Protein AF-0000000084445678 (afdb_homodimer)

Structure (mmCIF, N/CA/C/O backbone):
data_AF-0000000084445678-model_v1
#
loop_
_entity.id
_entity.type
_entity.pdbx_description
1 polymer 'Predicted metal-binding protein'
#
loop_
_atom_site.group_PDB
_atom_site.id
_atom_site.type_symbol
_atom_site.label_atom_id
_atom_site.label_alt_id
_atom_site.label_comp_id
_atom_site.label_asym_id
_atom_site.label_entity_id
_atom_site.label_seq_id
_atom_site.pdbx_PDB_ins_code
_atom_site.Cartn_x
_atom_site.Cartn_y
_atom_site.Cartn_z
_atom_site.occupancy
_atom_site.B_iso_or_equiv
_atom_site.auth_seq_id
_atom_site.auth_comp_id
_atom_site.auth_asym_id
_atom_site.auth_atom_id
_atom_site.pdbx_PDB_model_num
ATOM 1 N N . MET A 1 1 ? -32.281 32 -20.578 1 33.09 1 MET A N 1
ATOM 2 C CA . MET A 1 1 ? -30.859 31.844 -20.328 1 33.09 1 MET A CA 1
ATOM 3 C C . MET A 1 1 ? -30.609 31.188 -18.969 1 33.09 1 MET A C 1
ATOM 5 O O . MET A 1 1 ? -30.828 31.812 -17.938 1 33.09 1 MET A O 1
ATOM 9 N N . ARG A 1 2 ? -30.938 29.922 -18.797 1 40.78 2 ARG A N 1
ATOM 10 C CA . ARG A 1 2 ? -30.828 29.188 -17.547 1 40.78 2 ARG A CA 1
ATOM 11 C C . ARG A 1 2 ? -29.391 29.172 -17.047 1 40.78 2 ARG A C 1
ATOM 13 O O . ARG A 1 2 ? -28.469 28.797 -17.766 1 40.78 2 ARG A O 1
ATOM 20 N N . VAL A 1 3 ? -29.078 30.188 -16.156 1 39.53 3 VAL A N 1
ATOM 21 C CA . VAL A 1 3 ? -27.766 30.266 -15.523 1 39.53 3 VAL A CA 1
ATOM 22 C C . VAL A 1 3 ? -27.375 28.875 -15 1 39.53 3 VAL A C 1
ATOM 24 O O . VAL A 1 3 ? -28.156 28.234 -14.289 1 39.53 3 VAL A O 1
ATOM 27 N N . SER A 1 4 ? -26.625 28.078 -15.734 1 39.53 4 SER A N 1
ATOM 28 C CA . SER A 1 4 ? -26.016 26.891 -15.172 1 39.53 4 SER A CA 1
ATOM 29 C C . SER A 1 4 ? -25.312 27.188 -13.844 1 39.53 4 SER A C 1
ATOM 31 O O . SER A 1 4 ? -24.5 28.109 -13.766 1 39.53 4 SER A O 1
ATOM 33 N N . ILE A 1 5 ? -26.062 27.094 -12.719 1 44.03 5 ILE A N 1
ATOM 34 C CA . ILE A 1 5 ? -25.391 27.219 -11.43 1 44.03 5 ILE A CA 1
ATOM 35 C C . ILE A 1 5 ? -24 26.594 -11.523 1 44.03 5 ILE A C 1
ATOM 37 O O . ILE A 1 5 ? -23.828 25.5 -12.062 1 44.03 5 ILE A O 1
ATOM 41 N N . PRO A 1 6 ? -22.938 27.406 -11.461 1 41.75 6 PRO A N 1
ATOM 42 C CA . PRO A 1 6 ? -21.594 26.828 -11.391 1 41.75 6 PRO A CA 1
ATOM 43 C C . PRO A 1 6 ? -21.547 25.547 -10.562 1 41.75 6 PRO A C 1
ATOM 45 O O . PRO A 1 6 ? -22.422 25.328 -9.711 1 41.75 6 PRO A O 1
ATOM 48 N N . GLY A 1 7 ? -21 24.453 -11.078 1 39.81 7 GLY A N 1
ATOM 49 C CA . GLY A 1 7 ? -20.812 23.125 -10.5 1 39.81 7 GLY A CA 1
ATOM 50 C C . GLY A 1 7 ? -20.484 23.172 -9.023 1 39.81 7 GLY A C 1
ATOM 51 O O . GLY A 1 7 ? -19.766 24.062 -8.562 1 39.81 7 GLY A O 1
ATOM 52 N N . VAL A 1 8 ? -21.438 22.906 -8.117 1 41.78 8 VAL A N 1
ATOM 53 C CA . VAL A 1 8 ? -21.094 22.703 -6.707 1 41.78 8 VAL A CA 1
ATOM 54 C C . VAL A 1 8 ? -19.656 22.234 -6.586 1 41.78 8 VAL A C 1
ATOM 56 O O . VAL A 1 8 ? -19.203 21.375 -7.344 1 41.78 8 VAL A O 1
ATOM 59 N N . PRO A 1 9 ? -18.781 23.109 -6.133 1 43.47 9 PRO A N 1
ATOM 60 C CA . PRO A 1 9 ? -17.422 22.562 -5.984 1 43.47 9 PRO A CA 1
ATOM 61 C C . PRO A 1 9 ? -17.422 21.094 -5.566 1 43.47 9 PRO A C 1
ATOM 63 O O . PRO A 1 9 ? -18.266 20.672 -4.766 1 43.47 9 PRO A O 1
ATOM 66 N N . ARG A 1 10 ? -17.266 20.125 -6.336 1 46.06 10 ARG A N 1
ATOM 67 C CA . ARG A 1 10 ? -17.109 18.734 -5.914 1 46.06 10 ARG A CA 1
ATOM 68 C C . ARG A 1 10 ? -16.516 18.656 -4.512 1 46.06 10 ARG A C 1
ATOM 70 O O . ARG A 1 10 ? -15.383 19.078 -4.293 1 46.06 10 ARG A O 1
ATOM 77 N N . LEU A 1 11 ? -17.234 19.016 -3.518 1 52 11 LEU A N 1
ATOM 78 C CA . LEU A 1 11 ? -16.734 18.781 -2.17 1 52 11 LEU A CA 1
ATOM 79 C C . LEU A 1 11 ? -15.797 17.578 -2.146 1 52 11 LEU A C 1
ATOM 81 O O . LEU A 1 11 ? -16.172 16.484 -2.594 1 52 11 LEU A O 1
ATOM 85 N N . ALA A 1 12 ? -14.578 17.891 -2.309 1 60.53 12 ALA A N 1
ATOM 86 C CA . ALA A 1 12 ? -13.594 16.812 -2.26 1 60.53 12 ALA A CA 1
ATOM 87 C C . ALA A 1 12 ? -13.938 15.797 -1.171 1 60.53 12 ALA A C 1
ATOM 89 O O . ALA A 1 12 ? -14.352 16.172 -0.073 1 60.53 12 ALA A O 1
ATOM 90 N N . GLU A 1 13 ? -14.383 14.586 -1.442 1 72.56 13 GLU A N 1
ATOM 91 C CA . GLU A 1 13 ? -14.617 13.5 -0.494 1 72.56 13 GLU A CA 1
ATOM 92 C C . GLU A 1 13 ? -13.469 13.391 0.507 1 72.56 13 GLU A C 1
ATOM 94 O O . GLU A 1 13 ? -12.32 13.711 0.186 1 72.56 13 GLU A O 1
ATOM 99 N N . PRO A 1 14 ? -13.836 13.336 1.688 1 87.56 14 PRO A N 1
ATOM 100 C CA . PRO A 1 14 ? -12.805 13.227 2.719 1 87.56 14 PRO A CA 1
ATOM 101 C C . PRO A 1 14 ? -11.773 12.141 2.41 1 87.56 14 PRO A C 1
ATOM 103 O O . PRO A 1 14 ? -12.102 11.141 1.776 1 87.56 14 PRO A O 1
ATOM 106 N N . VAL A 1 15 ? -10.586 12.5 2.664 1 94.19 15 VAL A N 1
ATOM 107 C CA . VAL A 1 15 ? -9.445 11.602 2.494 1 94.19 15 VAL A CA 1
ATOM 108 C C . VAL A 1 15 ? -9.023 11.031 3.848 1 94.19 15 VAL A C 1
ATOM 110 O O . VAL A 1 15 ? -8.93 11.766 4.836 1 94.19 15 VAL A O 1
ATOM 113 N N . LEU A 1 16 ? -8.859 9.703 3.92 1 96.62 16 LEU A N 1
ATOM 114 C CA . LEU A 1 16 ? -8.359 9.07 5.137 1 96.62 16 LEU A CA 1
ATOM 115 C C . LEU A 1 16 ? -6.832 9.031 5.137 1 96.62 16 LEU A C 1
ATOM 117 O O . LEU A 1 16 ? -6.215 8.648 4.141 1 96.62 16 LEU A O 1
ATOM 121 N N . LEU A 1 17 ? -6.312 9.523 6.188 1 98 17 LEU A N 1
ATOM 122 C CA . LEU A 1 17 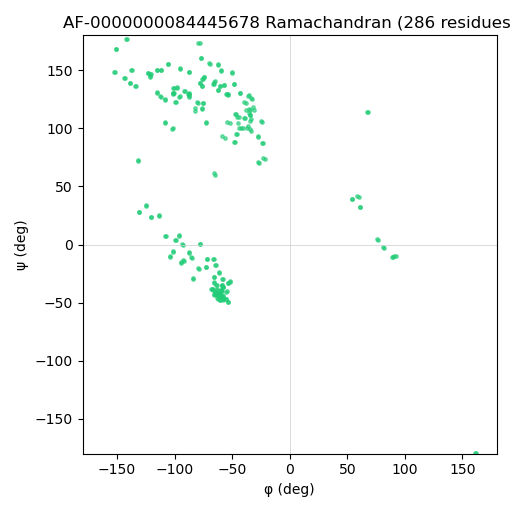? -4.895 9.352 6.484 1 98 17 LEU A CA 1
ATOM 123 C C . LEU A 1 17 ? -4.699 8.391 7.648 1 98 17 LEU A C 1
ATOM 125 O O . LEU A 1 17 ? -4.961 8.734 8.805 1 98 17 LEU A O 1
ATOM 129 N N . HIS A 1 18 ? -4.281 7.215 7.309 1 98.44 18 HIS A N 1
ATOM 130 C CA . HIS A 1 18 ? -3.928 6.25 8.344 1 98.44 18 HIS A CA 1
ATOM 131 C C . HIS A 1 18 ? -2.465 6.391 8.75 1 98.44 18 HIS A C 1
ATOM 133 O O . HIS A 1 18 ? -1.578 6.434 7.895 1 98.44 18 HIS A O 1
ATOM 139 N N . VAL A 1 19 ? -2.182 6.488 10.023 1 98.88 19 VAL A N 1
ATOM 140 C CA . VAL A 1 19 ? -0.818 6.527 10.539 1 98.88 19 VAL A CA 1
ATOM 141 C C . VAL A 1 19 ? -0.555 5.293 11.398 1 98.88 19 VAL A C 1
ATOM 143 O O . VAL A 1 19 ? -1.364 4.949 12.266 1 98.88 19 VAL A O 1
ATOM 146 N N . CYS A 1 20 ? 0.543 4.652 11.117 1 98.69 20 CYS A N 1
ATOM 147 C CA . CYS A 1 20 ? 0.945 3.5 11.914 1 98.69 20 CYS A CA 1
ATOM 148 C C . CYS A 1 20 ? 1.44 3.936 13.289 1 98.69 20 CYS A C 1
ATOM 150 O O . CYS A 1 20 ? 2.592 4.352 13.438 1 98.69 20 CYS A O 1
ATOM 152 N N . ILE A 1 21 ? 0.65 3.719 14.25 1 98.5 21 ILE A N 1
ATOM 153 C CA . ILE A 1 21 ? 0.959 4.312 15.539 1 98.5 21 ILE A CA 1
ATOM 154 C C . ILE A 1 21 ? 1.913 3.402 16.312 1 98.5 21 ILE A C 1
ATOM 156 O O . ILE A 1 21 ? 2.496 3.812 17.312 1 98.5 21 ILE A O 1
ATOM 160 N N . THR A 1 22 ? 2.139 2.18 15.844 1 97.12 22 THR A N 1
ATOM 161 C CA . THR A 1 22 ? 3.057 1.269 16.516 1 97.12 22 THR A CA 1
ATOM 162 C C . THR A 1 22 ? 4.414 1.257 15.812 1 97.12 22 THR A C 1
ATOM 164 O O . THR A 1 22 ? 5.305 0.487 16.188 1 97.12 22 THR A O 1
ATOM 167 N N . CYS A 1 23 ? 4.586 2.057 14.828 1 97.88 23 CYS A N 1
ATOM 168 C CA . CYS A 1 23 ? 5.812 2.074 14.031 1 97.88 23 CYS A CA 1
ATOM 169 C C . CYS A 1 23 ? 7.012 2.457 14.891 1 97.88 23 CYS A C 1
ATOM 171 O O . CYS A 1 23 ? 6.977 3.467 15.602 1 97.88 23 CYS A O 1
ATOM 173 N N . ARG A 1 24 ? 8.055 1.726 14.758 1 94.94 24 ARG A N 1
ATOM 174 C CA . ARG A 1 24 ? 9.273 2.004 15.5 1 94.94 24 ARG A CA 1
ATOM 175 C C . ARG A 1 24 ? 10.305 2.707 14.625 1 94.94 24 ARG A C 1
ATOM 177 O O . ARG A 1 24 ? 11.359 3.127 15.109 1 94.94 24 ARG A O 1
ATOM 184 N N . ALA A 1 25 ? 10 2.809 13.445 1 93.81 25 ALA A N 1
ATOM 185 C CA . ALA A 1 25 ? 10.875 3.467 12.477 1 93.81 25 ALA A CA 1
ATOM 186 C C . ALA A 1 25 ? 12.273 2.85 12.492 1 93.81 25 ALA A C 1
ATOM 188 O O . ALA A 1 25 ? 13.273 3.566 12.469 1 93.81 25 ALA A O 1
ATOM 189 N N . GLY A 1 26 ? 12.359 1.565 12.625 1 89.06 26 GLY A N 1
ATOM 190 C CA . GLY A 1 26 ? 13.617 0.842 12.594 1 89.06 26 GLY A CA 1
ATOM 191 C C . GLY A 1 26 ? 14.414 0.975 13.875 1 89.06 26 GLY A C 1
ATOM 192 O O . GLY A 1 26 ? 15.547 0.485 13.969 1 89.06 26 GLY A O 1
ATOM 193 N N . LEU A 1 27 ? 13.844 1.64 14.852 1 88.5 27 LEU A N 1
ATOM 194 C CA . LEU A 1 27 ? 14.555 1.877 16.094 1 88.5 27 LEU A CA 1
ATOM 195 C C . LEU A 1 27 ? 14.211 0.812 17.141 1 88.5 27 LEU A C 1
ATOM 197 O O . LEU A 1 27 ? 13.148 0.198 17.078 1 88.5 27 LEU A O 1
ATOM 201 N N . ASP A 1 28 ? 15.164 0.588 18 1 88.5 28 ASP A N 1
ATOM 202 C CA . ASP A 1 28 ? 14.906 -0.266 19.156 1 88.5 28 ASP A CA 1
ATOM 203 C C . ASP A 1 28 ? 14.219 0.513 20.281 1 88.5 28 ASP A C 1
ATOM 205 O O . ASP A 1 28 ? 14.766 1.503 20.781 1 88.5 28 ASP A O 1
ATOM 209 N N . LEU A 1 29 ? 13.055 0.099 20.578 1 86.06 29 LEU A N 1
ATOM 210 C CA . LEU A 1 29 ? 12.281 0.814 21.594 1 86.06 29 LEU A CA 1
ATOM 211 C C . LEU A 1 29 ? 12.43 0.15 22.953 1 86.06 29 LEU A C 1
ATOM 213 O O . LEU A 1 29 ? 12.352 -1.075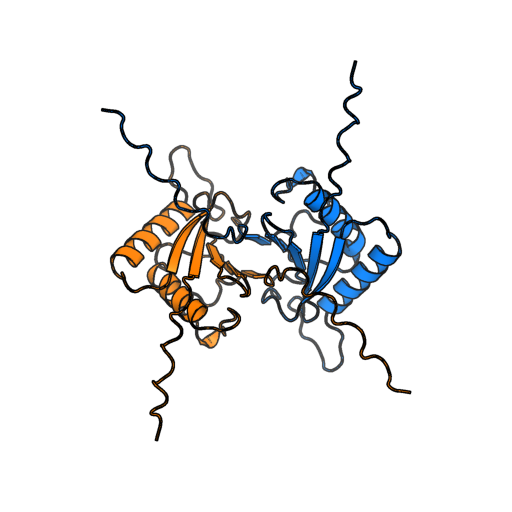 23.062 1 86.06 29 LEU A O 1
ATOM 217 N N . ARG A 1 30 ? 12.805 1.034 23.875 1 85.06 30 ARG A N 1
ATOM 218 C CA . ARG A 1 30 ? 12.852 0.566 25.266 1 85.06 30 ARG A CA 1
ATOM 219 C C . ARG A 1 30 ? 11.453 0.495 25.859 1 85.06 30 ARG A C 1
ATOM 221 O O . ARG A 1 30 ? 10.508 1.075 25.328 1 85.06 30 ARG A O 1
ATOM 228 N N . GLU A 1 31 ? 11.391 -0.281 26.906 1 85.5 31 GLU A N 1
ATOM 229 C CA . GLU A 1 31 ? 10.117 -0.383 27.609 1 85.5 31 GLU A CA 1
ATOM 230 C C . GLU A 1 31 ? 9.602 0.994 28.031 1 85.5 31 GLU A C 1
ATOM 232 O O . GLU A 1 31 ? 10.367 1.818 28.547 1 85.5 31 GLU A O 1
ATOM 237 N N . GLY A 1 32 ? 8.336 1.303 27.703 1 87.75 32 GLY A N 1
ATOM 238 C CA . GLY A 1 32 ? 7.723 2.555 28.109 1 87.75 32 GLY A CA 1
ATOM 239 C C . GLY A 1 32 ? 7.938 3.68 27.109 1 87.75 32 GLY A C 1
ATOM 240 O O . GLY A 1 32 ? 7.332 4.746 27.234 1 87.75 32 GLY A O 1
ATOM 241 N N . GLU A 1 33 ? 8.805 3.486 26.141 1 92.75 33 GLU A N 1
ATOM 242 C CA . GLU A 1 33 ? 9.078 4.543 25.172 1 92.75 33 GLU A CA 1
ATOM 243 C C . GLU A 1 33 ? 7.973 4.637 24.125 1 92.75 33 GLU A C 1
ATOM 245 O O . GLU A 1 33 ? 7.453 3.613 23.672 1 92.75 33 GLU A O 1
ATOM 250 N N . VAL A 1 34 ? 7.609 5.859 23.781 1 95.38 34 VAL A N 1
ATOM 251 C CA . VAL A 1 34 ? 6.582 6.129 22.781 1 95.38 34 VAL A CA 1
ATOM 252 C C . VAL A 1 34 ? 7.141 5.879 21.391 1 95.38 34 VAL A C 1
ATOM 254 O O . VAL A 1 34 ? 8.18 6.434 21.016 1 95.38 34 VAL A O 1
ATOM 257 N N . PRO A 1 35 ? 6.492 4.992 20.688 1 96.81 35 PRO A N 1
ATOM 258 C CA . PRO A 1 35 ? 6.973 4.75 19.328 1 96.81 35 PRO A CA 1
ATOM 259 C C . PRO A 1 35 ? 6.941 6.008 18.453 1 96.81 35 PRO A C 1
ATOM 261 O O . PRO A 1 35 ? 6.078 6.871 18.641 1 96.81 35 PRO A O 1
ATOM 264 N N . GLU A 1 36 ? 7.867 6.062 17.5 1 97.12 36 GLU A N 1
ATOM 265 C CA . GLU A 1 36 ? 7.938 7.199 16.578 1 97.12 36 GLU A CA 1
ATOM 266 C C . GLU A 1 36 ? 6.625 7.375 15.82 1 97.12 36 GLU A C 1
ATOM 268 O O . GLU A 1 36 ? 6.215 8.5 15.531 1 97.12 36 GLU A O 1
ATOM 273 N N . GLY A 1 37 ? 5.961 6.316 15.461 1 98.5 37 GLY A N 1
ATOM 274 C CA . GLY A 1 37 ? 4.684 6.391 14.773 1 98.5 37 GLY A CA 1
ATOM 275 C C . GLY A 1 37 ? 3.621 7.129 15.562 1 98.5 37 GLY A C 1
ATOM 276 O O . GLY A 1 37 ? 2.805 7.852 14.992 1 98.5 37 GLY A O 1
ATOM 277 N N . GLN A 1 38 ? 3.605 6.902 16.875 1 98.44 38 GLN A N 1
ATOM 278 C CA . GLN A 1 38 ? 2.676 7.625 17.734 1 98.44 38 GLN A CA 1
ATOM 279 C C . GLN A 1 38 ? 2.994 9.117 17.766 1 98.44 38 GLN A C 1
ATOM 281 O O . GLN A 1 38 ? 2.088 9.953 17.75 1 98.44 38 GLN A O 1
ATOM 286 N N . ARG A 1 39 ? 4.234 9.414 17.859 1 98.31 39 ARG A N 1
ATOM 287 C CA . ARG A 1 39 ? 4.648 10.82 17.812 1 98.31 39 ARG A CA 1
ATOM 288 C C . ARG A 1 39 ? 4.195 11.484 16.516 1 98.31 39 ARG A C 1
ATOM 290 O O . ARG A 1 39 ? 3.719 12.625 16.531 1 98.31 39 ARG A O 1
ATOM 297 N N . LEU A 1 40 ? 4.379 10.766 15.398 1 98.75 40 LEU A N 1
ATOM 298 C CA . LEU A 1 40 ? 3.91 11.273 14.109 1 98.75 40 LEU A CA 1
ATOM 299 C C . LEU A 1 40 ? 2.398 11.477 14.125 1 98.75 40 LEU A C 1
ATOM 301 O O . LEU A 1 40 ? 1.907 12.523 13.703 1 98.75 40 LEU A O 1
ATOM 305 N N . HIS A 1 41 ? 1.674 10.516 14.594 1 98.88 41 HIS A N 1
ATOM 306 C CA . HIS A 1 41 ? 0.222 10.617 14.695 1 98.88 41 HIS A CA 1
ATOM 307 C C . HIS A 1 41 ? -0.19 11.844 15.5 1 98.88 41 HIS A C 1
ATOM 309 O O . HIS A 1 41 ? -1.066 12.602 15.078 1 98.88 41 HIS A O 1
ATOM 315 N N . ASP A 1 42 ? 0.434 12.047 16.641 1 98.81 42 ASP A N 1
ATOM 316 C CA . ASP A 1 42 ? 0.116 13.172 17.516 1 98.81 42 ASP A CA 1
ATOM 317 C C . ASP A 1 42 ? 0.423 14.508 16.828 1 98.81 42 ASP A C 1
ATOM 319 O O . ASP A 1 42 ? -0.345 15.461 16.938 1 98.81 42 ASP A O 1
ATOM 323 N N . ALA A 1 43 ? 1.535 14.562 16.156 1 98.81 43 ALA A N 1
ATOM 324 C CA . ALA A 1 43 ? 1.905 15.766 15.43 1 98.81 43 ALA A CA 1
ATOM 325 C C . ALA A 1 43 ? 0.878 16.094 14.352 1 98.81 43 ALA A C 1
ATOM 327 O O . ALA A 1 43 ? 0.512 17.25 14.164 1 98.81 43 ALA A O 1
ATOM 328 N N . VAL A 1 44 ? 0.425 15.086 13.625 1 98.81 44 VAL A N 1
ATOM 329 C CA . VAL A 1 44 ? -0.58 15.281 12.586 1 98.81 44 VAL A CA 1
ATOM 330 C C . VAL A 1 44 ? -1.893 15.742 13.211 1 98.81 44 VAL A C 1
ATOM 332 O O . VAL A 1 44 ? -2.561 16.641 12.688 1 98.81 44 VAL A O 1
ATOM 335 N N . ALA A 1 45 ? -2.268 15.141 14.336 1 98.75 45 ALA A N 1
ATOM 336 C CA . ALA A 1 45 ? -3.484 15.531 15.039 1 98.75 45 ALA A CA 1
ATOM 337 C C . ALA A 1 45 ? -3.43 17 15.453 1 98.75 45 ALA A C 1
ATOM 339 O O . ALA A 1 45 ? -4.414 17.734 15.312 1 98.75 45 ALA A O 1
ATOM 340 N N . GLU A 1 46 ? -2.332 17.375 15.953 1 98.62 46 GLU A N 1
ATOM 341 C CA . GLU A 1 46 ? -2.145 18.766 16.344 1 98.62 46 GLU A CA 1
ATOM 342 C C . GLU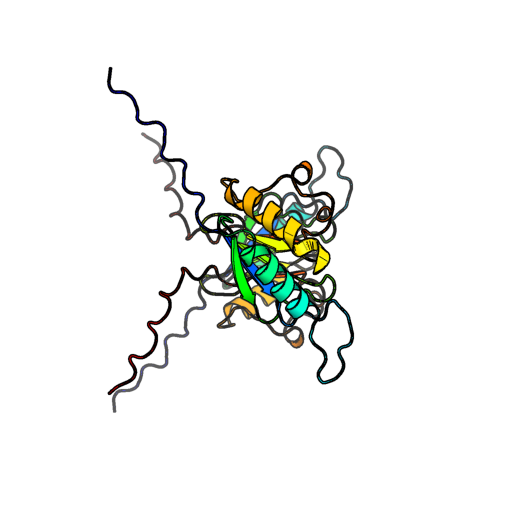 A 1 46 ? -2.25 19.688 15.133 1 98.62 46 GLU A C 1
ATOM 344 O O . GLU A 1 46 ? -2.92 20.719 15.195 1 98.62 46 GLU A O 1
ATOM 349 N N . ALA A 1 47 ? -1.583 19.359 14.047 1 98.44 47 ALA A N 1
ATOM 350 C CA . ALA A 1 47 ? -1.644 20.156 12.812 1 98.44 47 ALA A CA 1
ATOM 351 C C . ALA A 1 47 ? -3.078 20.266 12.305 1 98.44 47 ALA A C 1
ATOM 353 O O . ALA A 1 47 ? -3.492 21.312 11.82 1 98.44 47 ALA A O 1
ATOM 354 N N . LEU A 1 48 ? -3.781 19.188 12.398 1 97.81 48 LEU A N 1
ATOM 355 C CA . LEU A 1 48 ? -5.168 19.156 11.945 1 97.81 48 LEU A CA 1
ATOM 356 C C . LEU A 1 48 ? -6.031 20.094 12.781 1 97.81 48 LEU A C 1
ATOM 358 O O . LEU A 1 48 ? -6.926 20.75 12.25 1 97.81 48 LEU A O 1
ATOM 362 N N . ALA A 1 49 ? -5.797 20.109 14.078 1 97.62 49 ALA A N 1
ATOM 363 C CA . ALA A 1 49 ? -6.555 20.969 14.977 1 97.62 49 ALA A CA 1
ATOM 364 C C . ALA A 1 49 ? -6.41 22.438 14.57 1 97.62 49 ALA A C 1
ATOM 366 O O . ALA A 1 49 ? -7.336 23.234 14.75 1 97.62 49 ALA A O 1
ATOM 367 N N . ALA A 1 50 ? -5.34 22.781 14 1 96.69 50 ALA A N 1
ATOM 368 C CA . ALA A 1 50 ? -5.066 24.141 13.578 1 96.69 50 ALA A CA 1
ATOM 369 C C . ALA A 1 50 ? -5.609 24.406 12.18 1 96.69 50 ALA A C 1
ATOM 371 O O . ALA A 1 50 ? -5.57 25.547 11.695 1 96.69 50 ALA A O 1
ATOM 372 N N . ARG A 1 51 ? -6.102 23.344 11.523 1 96 51 ARG A N 1
ATOM 373 C CA . ARG A 1 51 ? -6.598 23.438 10.156 1 96 51 ARG A CA 1
ATOM 374 C C . ARG A 1 51 ? -7.961 22.766 10.023 1 96 51 ARG A C 1
ATOM 376 O O . ARG A 1 51 ? -8.102 21.781 9.297 1 96 51 ARG A O 1
ATOM 383 N N . PRO A 1 52 ? -8.945 23.328 10.523 1 91.69 52 PRO A N 1
ATOM 384 C CA . PRO A 1 52 ? -10.266 22.688 10.578 1 91.69 52 PRO A CA 1
ATOM 385 C C . PRO A 1 52 ? -10.859 22.453 9.188 1 91.69 52 PRO A C 1
ATOM 387 O O . PRO A 1 52 ? -11.719 21.594 9.023 1 91.69 52 PRO A O 1
ATOM 390 N N . ASP A 1 53 ? -10.391 23.094 8.203 1 92.94 53 ASP A N 1
ATOM 391 C CA . ASP A 1 53 ? -10.953 22.969 6.859 1 92.94 53 ASP A CA 1
ATOM 392 C C . ASP A 1 53 ? -10.219 21.906 6.047 1 92.94 53 ASP A C 1
ATOM 394 O O . ASP A 1 53 ? -10.539 21.688 4.879 1 92.94 53 ASP A O 1
ATOM 398 N N . SER A 1 54 ? -9.281 21.328 6.672 1 95.5 54 SER A N 1
ATOM 399 C CA . SER A 1 54 ? -8.547 20.266 5.977 1 95.5 54 SER A CA 1
ATOM 400 C C . SER A 1 54 ? -9.477 19.125 5.574 1 95.5 54 SER A C 1
ATOM 402 O O . SER A 1 54 ? -10.336 18.719 6.352 1 95.5 54 SER A O 1
ATOM 404 N N . PRO A 1 55 ? -9.297 18.641 4.352 1 96.5 55 PRO A N 1
ATOM 405 C CA . PRO A 1 55 ? -10.109 17.484 3.928 1 96.5 55 PRO A CA 1
ATOM 406 C C . PRO A 1 55 ? -9.609 16.172 4.5 1 96.5 55 PRO A C 1
ATOM 408 O O . PRO A 1 55 ? -10.203 15.117 4.246 1 96.5 55 PRO A O 1
ATOM 411 N N . VAL A 1 56 ? -8.594 16.172 5.258 1 97.06 56 VAL A N 1
ATOM 412 C CA . VAL A 1 56 ? -7.945 14.961 5.754 1 97.06 56 VAL A CA 1
ATOM 413 C C . VAL A 1 56 ? -8.609 14.508 7.051 1 97.06 56 VAL A C 1
ATOM 415 O O . VAL A 1 56 ? -8.883 15.328 7.934 1 97.06 56 VAL A O 1
ATOM 418 N N . ARG A 1 57 ? -8.969 13.242 7.156 1 96.94 57 ARG A N 1
ATOM 419 C CA . ARG A 1 57 ? -9.391 12.57 8.383 1 96.94 57 ARG A CA 1
ATOM 420 C C . ARG A 1 57 ? -8.328 11.594 8.867 1 96.94 57 ARG A C 1
ATOM 422 O O . ARG A 1 57 ? -7.91 10.703 8.125 1 96.94 57 ARG A O 1
ATOM 429 N N . LEU A 1 58 ? -7.934 11.766 10.062 1 98.06 58 LEU A N 1
ATOM 430 C CA . LEU A 1 58 ? -6.828 11.008 10.633 1 98.06 58 LEU A CA 1
ATOM 431 C C . LEU A 1 58 ? -7.336 9.742 11.328 1 98.06 58 LEU A C 1
ATOM 433 O O . LEU A 1 58 ? -8.305 9.797 12.078 1 98.06 58 LEU A O 1
ATOM 437 N N . ARG A 1 59 ? -6.711 8.656 11.039 1 97.69 59 ARG A N 1
ATOM 438 C CA . ARG A 1 59 ? -7.016 7.387 11.695 1 97.69 59 ARG A CA 1
ATOM 439 C C . ARG A 1 59 ? -5.738 6.668 12.117 1 97.69 59 ARG A C 1
ATOM 441 O O . ARG A 1 59 ? -4.754 6.645 11.375 1 97.69 59 ARG A O 1
ATOM 448 N N . PRO A 1 60 ? -5.73 6.113 13.328 1 98.44 60 PRO A N 1
ATOM 449 C CA . PRO A 1 60 ? -4.598 5.266 13.719 1 98.44 60 PRO A CA 1
ATOM 450 C C . PRO A 1 60 ? -4.648 3.885 13.07 1 98.44 60 PRO A C 1
ATOM 452 O O . PRO A 1 60 ? -5.734 3.355 12.82 1 98.44 60 PRO A O 1
ATOM 455 N N . ALA A 1 61 ? -3.578 3.377 12.711 1 97.31 61 ALA A N 1
ATOM 456 C CA . ALA A 1 61 ? -3.43 1.982 12.305 1 97.31 61 ALA A CA 1
ATOM 457 C C . ALA A 1 61 ? -2.422 1.255 13.188 1 97.31 61 ALA A C 1
ATOM 459 O O . ALA A 1 61 ? -1.454 1.856 13.664 1 97.31 61 ALA A O 1
ATOM 460 N N . THR A 1 62 ? -2.703 -0.079 13.414 1 96.62 62 THR A N 1
ATOM 461 C CA . THR A 1 62 ? -1.796 -0.894 14.211 1 96.62 62 THR A CA 1
ATOM 462 C C . THR A 1 62 ? -0.919 -1.764 13.32 1 96.62 62 THR A C 1
ATOM 464 O O . THR A 1 62 ? -1.379 -2.775 12.781 1 96.62 62 THR A O 1
ATOM 467 N N . CYS A 1 63 ? 0.26 -1.374 13.094 1 97.25 63 CYS A N 1
ATOM 468 C CA . CYS A 1 63 ? 1.354 -2.02 12.375 1 97.25 63 CYS A CA 1
ATOM 469 C C . CYS A 1 63 ? 1.042 -2.131 10.891 1 97.25 63 CYS A C 1
ATOM 471 O O . CYS A 1 63 ? 0.173 -2.908 10.492 1 97.25 63 CYS A O 1
ATOM 473 N N . MET A 1 64 ? 1.71 -1.507 10.062 1 97.75 64 MET A N 1
ATOM 474 C CA . MET A 1 64 ? 1.598 -1.524 8.609 1 97.75 64 MET A CA 1
ATOM 475 C C . MET A 1 64 ? 2.773 -2.266 7.984 1 97.75 64 MET A C 1
ATOM 477 O O . MET A 1 64 ? 2.965 -2.217 6.766 1 97.75 64 MET A O 1
ATOM 481 N N . ALA A 1 65 ? 3.584 -2.875 8.844 1 97.19 65 ALA A N 1
ATOM 482 C CA . ALA A 1 65 ? 4.672 -3.75 8.414 1 97.19 65 ALA A CA 1
ATOM 483 C C . ALA A 1 65 ? 5.664 -2.998 7.531 1 97.19 65 ALA A C 1
ATOM 485 O O . ALA A 1 65 ? 6.121 -3.521 6.512 1 97.19 65 ALA A O 1
ATOM 486 N N . SER A 1 66 ? 6 -1.699 7.898 1 97.81 66 SER A N 1
ATOM 487 C CA . SER A 1 66 ? 6.895 -0.877 7.094 1 97.81 66 SER A CA 1
ATOM 488 C C . SER A 1 66 ? 7.98 -0.237 7.953 1 97.81 66 SER A C 1
ATOM 490 O O . SER A 1 66 ? 8.5 0.828 7.613 1 97.81 66 SER A O 1
ATOM 492 N N . CYS A 1 67 ? 8.375 -0.811 9.031 1 97.25 67 CYS A N 1
ATOM 493 C CA . CYS A 1 67 ? 9.234 -0.141 10 1 97.25 67 CYS A CA 1
ATOM 494 C C . CYS A 1 67 ? 10.609 0.146 9.406 1 97.25 67 CYS A C 1
ATOM 496 O O . CYS A 1 67 ? 11.25 1.144 9.75 1 97.25 67 CYS A O 1
ATOM 498 N N . GLU A 1 68 ? 11.07 -0.703 8.547 1 95.44 68 GLU A N 1
ATOM 499 C CA . GLU A 1 68 ? 12.391 -0.522 7.949 1 95.44 68 GLU A CA 1
ATOM 500 C C . GLU A 1 68 ? 12.461 0.782 7.16 1 95.44 68 GLU A C 1
ATOM 502 O O . GLU A 1 68 ? 13.547 1.341 6.973 1 95.44 68 GLU A O 1
ATOM 507 N N . GLN A 1 69 ? 11.32 1.226 6.742 1 97.12 69 GLN A N 1
ATOM 508 C CA . GLN A 1 69 ? 11.203 2.502 6.047 1 97.12 69 GLN A CA 1
ATOM 509 C C . GLN A 1 69 ? 10.195 3.416 6.742 1 97.12 69 GLN A C 1
ATOM 511 O O . GLN A 1 69 ? 9.469 4.164 6.086 1 97.12 69 GLN A O 1
ATOM 516 N N . GLY A 1 70 ? 10.133 3.318 8.07 1 97.56 70 GLY A N 1
ATOM 517 C CA . GLY A 1 70 ? 9.188 4.102 8.852 1 97.56 70 GLY A CA 1
ATOM 518 C C . GLY A 1 70 ? 9.641 5.531 9.07 1 97.56 70 GLY A C 1
ATOM 519 O O . GLY A 1 70 ? 10.781 5.879 8.781 1 97.56 70 GLY A O 1
ATOM 520 N N . CYS A 1 71 ? 8.633 6.25 9.688 1 98.5 71 CYS A N 1
ATOM 521 C CA . CYS A 1 71 ? 7.258 5.926 10.062 1 98.5 71 CYS A CA 1
ATOM 522 C C . CYS A 1 71 ? 6.375 5.789 8.828 1 98.5 71 CYS A C 1
ATOM 524 O O . CYS A 1 71 ? 6.656 6.387 7.789 1 98.5 71 CYS A O 1
ATOM 526 N N . ALA A 1 72 ? 5.344 5.09 8.938 1 98.81 72 ALA A N 1
ATOM 527 C CA . ALA A 1 72 ? 4.492 4.766 7.797 1 98.81 72 ALA A CA 1
ATOM 528 C C . ALA A 1 72 ? 3.107 5.395 7.953 1 98.81 72 ALA A C 1
ATOM 530 O O . ALA A 1 72 ? 2.623 5.57 9.07 1 98.81 72 ALA A O 1
ATOM 531 N N . ALA A 1 73 ? 2.496 5.707 6.84 1 98.81 73 ALA A N 1
ATOM 532 C CA . ALA A 1 73 ? 1.122 6.191 6.723 1 98.81 73 ALA A CA 1
ATOM 533 C C . ALA A 1 73 ? 0.51 5.789 5.387 1 98.81 73 ALA A C 1
ATOM 535 O O . ALA A 1 73 ? 1.211 5.297 4.496 1 98.81 73 ALA A O 1
ATOM 536 N N . ALA A 1 74 ? -0.774 5.957 5.289 1 98.5 74 ALA A N 1
ATOM 537 C CA . ALA A 1 74 ? -1.47 5.668 4.039 1 98.5 74 ALA A CA 1
ATOM 538 C C . ALA A 1 74 ? -2.52 6.734 3.738 1 98.5 74 ALA A C 1
ATOM 540 O O . ALA A 1 74 ? -3.213 7.207 4.645 1 98.5 74 ALA A O 1
ATOM 541 N N . LEU A 1 75 ? -2.623 7.133 2.535 1 97.56 75 LEU A N 1
ATOM 542 C CA . LEU A 1 75 ? -3.709 7.965 2.033 1 97.56 75 LEU A CA 1
ATOM 543 C C . LEU A 1 75 ? -4.73 7.129 1.273 1 97.56 75 LEU A C 1
ATOM 545 O O . LEU A 1 75 ? -4.367 6.332 0.405 1 97.56 75 LEU A O 1
ATOM 549 N N . ALA A 1 76 ? -5.996 7.297 1.626 1 95.62 76 ALA A N 1
ATOM 550 C CA . ALA A 1 76 ? -7.039 6.484 1.005 1 95.62 76 ALA A CA 1
ATOM 551 C C . ALA A 1 76 ? -8.312 7.297 0.79 1 95.62 76 ALA A C 1
ATOM 553 O O . ALA A 1 76 ? -8.648 8.164 1.6 1 95.62 76 ALA A O 1
ATOM 554 N N . ALA A 1 77 ? -8.969 7.074 -0.257 1 93.06 77 ALA A N 1
ATOM 555 C CA . ALA A 1 77 ? -10.305 7.562 -0.586 1 93.06 77 ALA A CA 1
ATOM 556 C C . ALA A 1 77 ? -11.023 6.598 -1.526 1 93.06 77 ALA A C 1
ATOM 558 O O . ALA A 1 77 ? -10.383 5.852 -2.271 1 93.06 77 ALA A O 1
ATOM 559 N N . PRO A 1 78 ? -12.336 6.531 -1.399 1 88.12 78 PRO A N 1
ATOM 560 C CA . PRO A 1 78 ? -13.078 5.605 -2.26 1 88.12 78 PRO A CA 1
ATOM 561 C C . PRO A 1 78 ? -12.773 5.805 -3.742 1 88.12 78 PRO A C 1
ATOM 563 O O . PRO A 1 78 ? -12.781 6.938 -4.23 1 88.12 78 PRO A O 1
ATOM 566 N N . GLY A 1 79 ? -12.453 4.645 -4.359 1 88 79 GLY A N 1
ATOM 567 C CA . GLY A 1 79 ? -12.305 4.66 -5.809 1 88 79 GLY A CA 1
ATOM 568 C C . GLY A 1 79 ? -10.945 5.172 -6.262 1 88 79 GLY A C 1
ATOM 569 O O . GLY A 1 79 ? -10.68 5.254 -7.461 1 88 79 GLY A O 1
ATOM 570 N N . LYS A 1 80 ? -10.141 5.559 -5.395 1 92.38 80 LYS A N 1
ATOM 571 C CA . LYS A 1 80 ? -8.836 6.109 -5.738 1 92.38 80 LYS A CA 1
ATOM 572 C C . LYS A 1 80 ? -7.723 5.109 -5.434 1 92.38 80 LYS A C 1
ATOM 574 O O . LYS A 1 80 ? -7.898 4.207 -4.609 1 92.38 80 LYS A O 1
ATOM 579 N N . TRP A 1 81 ? -6.613 5.309 -6.168 1 94.75 81 TRP A N 1
ATOM 580 C CA . TRP A 1 81 ? -5.406 4.605 -5.75 1 94.75 81 TRP A CA 1
ATOM 581 C C . TRP A 1 81 ? -5.043 4.953 -4.312 1 94.75 81 TRP A C 1
ATOM 583 O O . TRP A 1 81 ? -5.176 6.102 -3.891 1 94.75 81 TRP A O 1
ATOM 593 N N . GLN A 1 82 ? -4.672 3.947 -3.578 1 95.94 82 GLN A N 1
ATOM 594 C CA . GLN A 1 82 ? -4.234 4.156 -2.201 1 95.94 82 GLN A CA 1
ATOM 595 C C . GLN A 1 82 ? -2.713 4.211 -2.109 1 95.94 82 GLN A C 1
ATOM 597 O O . GLN A 1 82 ? -2.018 3.398 -2.725 1 95.94 82 GLN A O 1
ATOM 602 N N . TYR A 1 83 ? -2.207 5.191 -1.361 1 97.94 83 TYR A N 1
ATOM 603 C CA . TYR A 1 83 ? -0.765 5.363 -1.242 1 97.94 83 TYR A CA 1
ATOM 604 C C . TYR A 1 83 ? -0.253 4.789 0.074 1 97.94 83 TYR A C 1
ATOM 606 O O . TYR A 1 83 ? -0.87 4.98 1.124 1 97.94 83 TYR A O 1
ATOM 614 N N . LEU A 1 84 ? 0.815 4.074 -0.015 1 98.75 84 LEU A N 1
ATOM 615 C CA . LEU A 1 84 ? 1.647 3.756 1.14 1 98.75 84 LEU A CA 1
ATOM 616 C C . LEU A 1 84 ? 2.859 4.68 1.21 1 98.75 84 LEU A C 1
ATOM 618 O O . LEU A 1 84 ? 3.643 4.754 0.26 1 98.75 84 LEU A O 1
ATOM 622 N N . LEU A 1 85 ? 2.973 5.383 2.34 1 98.81 85 LEU A N 1
ATOM 623 C CA . LEU A 1 85 ? 4.066 6.32 2.564 1 98.81 85 LEU A CA 1
ATOM 624 C C . LEU A 1 85 ? 5.008 5.809 3.652 1 98.81 85 LEU A C 1
ATOM 626 O O . LEU A 1 85 ? 4.578 5.102 4.566 1 98.81 85 LEU A O 1
ATOM 630 N N . GLY A 1 86 ? 6.258 6.16 3.564 1 98.75 86 GLY A N 1
ATOM 631 C CA . GLY A 1 86 ? 7.285 5.844 4.547 1 98.75 86 GLY A CA 1
ATOM 632 C C . GLY A 1 86 ? 8.273 6.973 4.762 1 98.75 86 GLY A C 1
ATOM 633 O O . GLY A 1 86 ? 8.109 8.062 4.203 1 98.75 86 GLY A O 1
ATOM 634 N N . ARG A 1 87 ? 9.18 6.719 5.707 1 98.31 87 ARG A N 1
ATOM 635 C CA . ARG A 1 87 ? 10.258 7.648 6.008 1 98.31 87 ARG A CA 1
ATOM 636 C C . ARG A 1 87 ? 9.719 8.992 6.488 1 98.31 87 ARG A C 1
ATOM 638 O O . ARG A 1 87 ? 10.266 10.047 6.16 1 98.31 87 ARG A O 1
ATOM 645 N N . LEU A 1 88 ? 8.609 8.953 7.148 1 98.69 88 LEU A N 1
ATOM 646 C CA . LEU A 1 88 ? 7.961 10.172 7.609 1 98.69 88 LEU A CA 1
ATOM 647 C C . LEU A 1 88 ? 8.492 10.594 8.977 1 98.69 88 LEU A C 1
ATOM 649 O O . LEU A 1 88 ? 8.789 9.742 9.812 1 98.69 88 LEU A O 1
ATOM 653 N N . LEU A 1 89 ? 8.5 11.828 9.164 1 98.06 89 LEU A N 1
ATOM 654 C CA . LEU A 1 89 ? 8.898 12.414 10.438 1 98.06 89 LEU A CA 1
ATOM 655 C C . LEU A 1 89 ? 7.789 13.297 11.008 1 98.06 89 LEU A C 1
ATOM 657 O O . LEU A 1 89 ? 7.031 13.906 10.25 1 98.06 89 LEU A O 1
ATOM 661 N N . PRO A 1 90 ? 7.715 13.336 12.375 1 98.19 90 PRO A N 1
ATOM 662 C CA . PRO A 1 90 ? 6.695 14.188 13 1 98.19 90 PRO A CA 1
ATOM 663 C C . PRO A 1 90 ? 6.762 15.633 12.516 1 98.19 90 PRO A C 1
ATOM 665 O O . PRO A 1 90 ? 5.727 16.297 12.398 1 98.19 90 PRO A O 1
ATOM 668 N N . GLU A 1 91 ? 7.945 16.172 12.203 1 98.06 91 GLU A N 1
ATOM 669 C CA . GLU A 1 91 ? 8.125 17.547 11.766 1 98.06 91 GLU A CA 1
ATOM 670 C C . GLU A 1 91 ? 7.469 17.797 10.406 1 98.06 91 GLU A C 1
ATOM 672 O O . GLU A 1 91 ? 7.273 18.938 10 1 98.06 91 GLU A O 1
ATOM 677 N N . GLN A 1 92 ? 7.105 16.719 9.758 1 98.5 92 GLN A N 1
ATOM 678 C CA . GLN A 1 92 ? 6.547 16.828 8.414 1 98.5 92 GLN A CA 1
ATOM 679 C C . GLN A 1 92 ? 5.02 16.828 8.453 1 98.5 92 GLN A C 1
ATOM 681 O O . GLN A 1 92 ? 4.371 16.75 7.406 1 98.5 92 GLN A O 1
ATOM 686 N N . ALA A 1 93 ? 4.43 16.875 9.586 1 98.62 93 ALA A N 1
ATOM 687 C CA . ALA A 1 93 ? 2.988 16.734 9.773 1 98.62 93 ALA A CA 1
ATOM 688 C C . ALA A 1 93 ? 2.225 17.719 8.898 1 98.62 93 ALA A C 1
ATOM 690 O O . ALA A 1 93 ? 1.25 17.359 8.234 1 98.62 93 ALA A O 1
ATOM 691 N N . GLY A 1 94 ? 2.639 19.016 8.953 1 98.19 94 GLY A N 1
ATOM 692 C CA . GLY A 1 94 ? 1.981 20.016 8.125 1 98.19 94 GLY A CA 1
ATOM 693 C C . GLY A 1 94 ? 2.047 19.703 6.641 1 98.19 94 GLY A C 1
ATOM 694 O O . GLY A 1 94 ? 1.043 19.812 5.934 1 98.19 94 GLY A O 1
ATOM 695 N N . ASP A 1 95 ? 3.223 19.328 6.184 1 98.5 95 ASP A N 1
ATOM 696 C CA . ASP A 1 95 ? 3.41 18.969 4.781 1 98.5 95 ASP A CA 1
ATOM 697 C C . ASP A 1 95 ? 2.584 17.734 4.414 1 98.5 95 ASP A C 1
ATOM 699 O O . ASP A 1 95 ? 2.105 17.609 3.283 1 98.5 95 ASP A O 1
ATOM 703 N N . LEU A 1 96 ? 2.439 16.828 5.297 1 98.44 96 LEU A N 1
ATOM 704 C CA . LEU A 1 96 ? 1.621 15.648 5.066 1 98.44 96 LEU A CA 1
ATOM 705 C C . LEU A 1 96 ? 0.16 16.031 4.855 1 98.44 96 LEU A C 1
ATOM 707 O O . LEU A 1 96 ? -0.521 15.453 4.004 1 98.44 96 LEU A O 1
ATOM 711 N N . LEU A 1 97 ? -0.324 17.016 5.602 1 98.25 97 LEU A N 1
ATOM 712 C CA . LEU A 1 97 ? -1.685 17.5 5.414 1 98.25 97 LEU A CA 1
ATOM 713 C C . LEU A 1 97 ? -1.835 18.188 4.055 1 98.25 97 LEU A C 1
ATOM 715 O O . LEU A 1 97 ? -2.859 18.016 3.389 1 98.25 97 LEU A O 1
ATOM 719 N N . ASP A 1 98 ? -0.804 18.922 3.67 1 97.62 98 ASP A N 1
ATOM 720 C CA . ASP A 1 98 ? -0.819 19.531 2.34 1 97.62 98 ASP A CA 1
ATOM 721 C C . ASP A 1 98 ? -0.879 18.453 1.252 1 97.62 98 ASP A C 1
ATOM 723 O O . ASP A 1 98 ? -1.631 18.594 0.284 1 97.62 98 ASP A O 1
ATOM 727 N N . TYR A 1 99 ? -0.14 17.484 1.413 1 98.12 99 TYR A N 1
ATOM 728 C CA . TYR A 1 99 ? -0.151 16.375 0.467 1 98.12 99 TYR A CA 1
ATOM 729 C C . TYR A 1 99 ? -1.52 15.703 0.426 1 98.12 99 TYR A C 1
ATOM 731 O O . TYR A 1 99 ? -2.023 15.375 -0.65 1 98.12 99 TYR A O 1
ATOM 739 N N . GLY A 1 100 ? -2.086 15.477 1.589 1 97.56 100 GLY A N 1
ATOM 740 C CA . GLY A 1 100 ? -3.438 14.945 1.654 1 97.56 100 GLY A CA 1
ATOM 741 C C . GLY A 1 100 ? -4.441 15.781 0.877 1 97.56 100 GLY A C 1
ATOM 742 O O . GLY A 1 100 ? -5.34 15.234 0.23 1 97.56 100 GLY A O 1
ATOM 743 N N . ALA A 1 101 ? -4.305 17.094 0.962 1 96.56 101 ALA A N 1
ATOM 744 C CA . ALA A 1 101 ? -5.199 17.984 0.228 1 96.56 101 ALA A CA 1
ATOM 745 C C . ALA A 1 101 ? -5.031 17.812 -1.279 1 96.56 101 ALA A C 1
ATOM 747 O O . ALA A 1 101 ? -6.012 17.828 -2.027 1 96.56 101 ALA A O 1
ATOM 748 N N . LEU A 1 102 ? -3.783 17.703 -1.736 1 96.69 102 LEU A N 1
ATOM 749 C CA . LEU A 1 102 ? -3.514 17.453 -3.148 1 96.69 102 LEU A CA 1
ATOM 750 C C . LEU A 1 102 ? -4.125 16.125 -3.588 1 96.69 102 LEU A C 1
ATOM 752 O O . LEU A 1 102 ? -4.715 16.031 -4.668 1 96.69 102 LEU A O 1
ATOM 756 N N . PHE A 1 103 ? -3.982 15.133 -2.77 1 96.94 103 PHE A N 1
ATOM 757 C CA . PHE A 1 103 ? -4.574 13.82 -3.002 1 96.94 103 PHE A CA 1
ATOM 758 C C . PHE A 1 103 ? -6.09 13.93 -3.145 1 96.94 103 PHE A C 1
ATOM 760 O O . PHE A 1 103 ? -6.672 13.359 -4.07 1 96.94 103 PHE A O 1
ATOM 767 N N . ALA A 1 104 ? -6.68 14.641 -2.25 1 95.19 104 ALA A N 1
ATOM 768 C CA . ALA A 1 104 ? -8.125 14.844 -2.27 1 95.19 104 ALA A CA 1
ATOM 769 C C . ALA A 1 104 ? -8.578 15.477 -3.582 1 95.19 104 ALA A C 1
ATOM 771 O O . ALA A 1 104 ? -9.625 15.117 -4.129 1 95.19 104 ALA A O 1
ATOM 772 N N . ALA A 1 105 ? -7.789 16.328 -4.078 1 94.44 105 ALA A N 1
ATOM 773 C CA . ALA A 1 105 ? -8.141 17.094 -5.273 1 94.44 105 ALA A CA 1
ATOM 774 C C . ALA A 1 105 ? -7.938 16.266 -6.535 1 94.44 105 ALA A C 1
ATOM 776 O O . ALA A 1 105 ? -8.461 16.594 -7.602 1 94.44 105 ALA A O 1
ATOM 777 N N . SER A 1 106 ? -7.156 15.25 -6.43 1 94 106 SER A N 1
ATOM 778 C CA . SER A 1 106 ? -6.887 14.383 -7.57 1 94 106 SER A CA 1
ATOM 779 C C . SER A 1 106 ? -8.062 13.445 -7.84 1 94 106 SER A C 1
ATOM 781 O O . SER A 1 106 ? -8.609 12.852 -6.91 1 94 106 SER A O 1
ATOM 783 N N . ARG A 1 107 ? -8.43 13.273 -9.047 1 91 107 ARG A N 1
ATOM 784 C CA . ARG A 1 107 ? -9.531 12.398 -9.414 1 91 107 ARG A CA 1
ATOM 785 C C . ARG A 1 107 ? -9.188 10.938 -9.156 1 91 107 ARG A C 1
ATOM 787 O O . ARG A 1 107 ? -10.023 10.172 -8.672 1 91 107 ARG A O 1
ATOM 794 N N . THR A 1 108 ? -7.98 10.477 -9.391 1 91.38 108 THR A N 1
ATOM 795 C CA . THR A 1 108 ? -7.578 9.078 -9.289 1 91.38 108 THR A CA 1
ATOM 796 C C . THR A 1 108 ? -6.77 8.836 -8.016 1 91.38 108 THR A C 1
ATOM 798 O O . THR A 1 108 ? -6.449 7.699 -7.68 1 91.38 108 THR A O 1
ATOM 801 N N . GLY A 1 109 ? -6.391 9.922 -7.359 1 93 109 GLY A N 1
ATOM 802 C CA . GLY A 1 109 ? -5.516 9.82 -6.203 1 93 109 GLY A CA 1
ATOM 803 C C . GLY A 1 109 ? -4.043 9.938 -6.555 1 93 109 GLY A C 1
ATOM 804 O O . GLY A 1 109 ? -3.189 10.008 -5.668 1 93 109 GLY A O 1
ATOM 805 N N . VAL A 1 110 ? -3.746 9.914 -7.832 1 93.5 110 VAL A N 1
ATOM 806 C CA . VAL A 1 110 ? -2.35 10.008 -8.242 1 93.5 110 VAL A CA 1
ATOM 807 C C . VAL A 1 110 ? -1.894 11.461 -8.211 1 93.5 110 VAL A C 1
ATOM 809 O O . VAL A 1 110 ? -2.527 12.336 -8.812 1 93.5 110 VAL A O 1
ATOM 812 N N . VAL A 1 111 ? -0.869 11.727 -7.449 1 93.75 111 VAL A N 1
ATOM 813 C CA . VAL A 1 111 ? -0.253 13.047 -7.34 1 93.75 111 VAL A CA 1
ATOM 814 C C . VAL A 1 111 ? 1.15 13.016 -7.938 1 93.75 111 VAL A C 1
ATOM 816 O O . VAL A 1 111 ? 1.985 12.195 -7.539 1 93.75 111 VAL A O 1
ATOM 819 N N . MET A 1 112 ? 1.407 13.898 -8.812 1 93.56 112 MET A N 1
ATOM 820 C CA . MET A 1 112 ? 2.711 13.953 -9.469 1 93.56 112 MET A CA 1
ATOM 821 C C . MET A 1 112 ? 3.805 14.32 -8.469 1 93.56 112 MET A C 1
ATOM 823 O O . MET A 1 112 ? 3.605 15.18 -7.609 1 93.56 112 MET A O 1
ATOM 827 N N . PRO A 1 113 ? 4.934 13.68 -8.539 1 93.12 113 PRO A N 1
ATOM 828 C CA . PRO A 1 113 ? 6.039 13.953 -7.617 1 93.12 113 PRO A CA 1
ATOM 829 C C . PRO A 1 113 ? 6.391 15.438 -7.543 1 93.12 113 PRO A C 1
ATOM 831 O O . PRO A 1 113 ? 6.707 15.945 -6.465 1 93.12 113 PRO A O 1
ATOM 834 N N . SER A 1 114 ? 6.23 16.141 -8.594 1 93.88 114 SER A N 1
ATOM 835 C CA . SER A 1 114 ? 6.629 17.547 -8.664 1 93.88 114 SER A CA 1
ATOM 836 C C . SER A 1 114 ? 5.688 18.438 -7.852 1 93.88 114 SER A C 1
ATOM 838 O O . SER A 1 114 ? 6.031 19.562 -7.508 1 93.88 114 SER A O 1
ATOM 840 N N . LYS A 1 115 ? 4.52 17.984 -7.543 1 94 115 LYS A N 1
ATOM 841 C CA . LYS A 1 115 ? 3.527 18.781 -6.82 1 94 115 LYS A CA 1
ATOM 842 C C . LYS A 1 115 ? 3.635 18.547 -5.316 1 94 115 LYS A C 1
ATOM 844 O O . LYS A 1 115 ? 3.092 19.328 -4.527 1 94 115 LYS A O 1
ATOM 849 N N . ARG A 1 116 ? 4.34 17.547 -4.855 1 94.31 116 ARG A N 1
ATOM 850 C CA . ARG A 1 116 ? 4.469 17.234 -3.434 1 94.31 116 ARG A CA 1
ATOM 851 C C . ARG A 1 116 ? 5.398 18.234 -2.742 1 94.31 116 ARG A C 1
ATOM 853 O O . ARG A 1 116 ? 6.387 18.688 -3.332 1 94.31 116 ARG A O 1
ATOM 860 N N . PRO A 1 117 ? 5.059 18.547 -1.512 1 96.5 117 PRO A N 1
ATOM 861 C CA . PRO A 1 117 ? 6.008 19.359 -0.764 1 96.5 117 PRO A CA 1
ATOM 862 C C . PRO A 1 117 ? 7.43 18.812 -0.8 1 96.5 117 PRO A C 1
ATOM 864 O O . PRO A 1 117 ? 7.621 17.594 -0.789 1 96.5 117 PRO A O 1
ATOM 867 N N . ALA A 1 118 ? 8.414 19.688 -0.756 1 96 118 ALA A N 1
ATOM 868 C CA . ALA A 1 118 ? 9.82 19.312 -0.904 1 96 118 ALA A CA 1
ATOM 869 C C . ALA A 1 118 ? 10.242 18.312 0.173 1 96 118 ALA A C 1
ATOM 871 O O . ALA A 1 118 ? 11.016 17.391 -0.093 1 96 118 ALA A O 1
ATOM 872 N N . SER A 1 119 ? 9.711 18.453 1.333 1 97.81 119 SER A N 1
ATOM 873 C CA . SER A 1 119 ? 10.117 17.609 2.451 1 97.81 119 SER A CA 1
ATOM 874 C C . SER A 1 119 ? 9.602 16.188 2.275 1 97.81 119 SER A C 1
ATOM 876 O O . SER A 1 119 ? 10.047 15.273 2.973 1 97.81 119 SER A O 1
ATOM 878 N N . LEU A 1 120 ? 8.672 15.984 1.301 1 98 120 LEU A N 1
ATOM 879 C CA . LEU A 1 120 ? 8.039 14.68 1.114 1 98 120 LEU A CA 1
ATOM 880 C C . LEU A 1 120 ? 8.445 14.062 -0.219 1 98 120 LEU A C 1
ATOM 882 O O . LEU A 1 120 ? 7.742 13.203 -0.75 1 98 120 LEU A O 1
ATOM 886 N N . LYS A 1 121 ? 9.508 14.398 -0.728 1 96.06 121 LYS A N 1
ATOM 887 C CA . LYS A 1 121 ? 9.945 13.992 -2.061 1 96.06 121 LYS A CA 1
ATOM 888 C C . LYS A 1 121 ? 10.188 12.484 -2.119 1 96.06 121 LYS A C 1
ATOM 890 O O . LYS A 1 121 ? 9.969 11.859 -3.158 1 96.06 121 LYS A O 1
ATOM 895 N N . SER A 1 122 ? 10.547 11.875 -0.999 1 95.94 122 SER A N 1
ATOM 896 C CA . SER A 1 122 ? 10.984 10.484 -1.06 1 95.94 122 SER A CA 1
ATOM 897 C C . SER A 1 122 ? 10.102 9.586 -0.196 1 95.94 122 SER A C 1
ATOM 899 O O . SER A 1 122 ? 10.516 8.492 0.194 1 95.94 122 SER A O 1
ATOM 901 N N . VAL A 1 123 ? 8.906 10.008 0.062 1 98 123 VAL A N 1
ATOM 902 C CA . VAL A 1 123 ? 8.18 9.328 1.129 1 98 123 VAL A CA 1
ATOM 903 C C . VAL A 1 123 ? 7.297 8.234 0.536 1 98 123 VAL A C 1
ATOM 905 O O . VAL A 1 123 ? 6.781 7.379 1.264 1 98 123 VAL A O 1
ATOM 908 N N . VAL A 1 124 ? 7.066 8.273 -0.817 1 98.44 124 VAL A N 1
ATOM 909 C CA . VAL A 1 124 ? 6.168 7.297 -1.416 1 98.44 124 VAL A CA 1
ATOM 910 C C . VAL A 1 124 ? 6.875 5.945 -1.526 1 98.44 124 VAL A C 1
ATOM 912 O O . VAL A 1 124 ? 7.891 5.824 -2.215 1 98.44 124 VAL A O 1
ATOM 915 N N . LEU A 1 125 ? 6.324 4.969 -0.82 1 98.56 125 LEU A N 1
ATOM 916 C CA . LEU A 1 125 ? 6.805 3.602 -0.978 1 98.56 125 LEU A CA 1
ATOM 917 C C . LEU A 1 125 ? 6.133 2.924 -2.166 1 98.56 125 LEU A C 1
ATOM 919 O O . LEU A 1 125 ? 6.719 2.043 -2.799 1 98.56 125 LEU A O 1
ATOM 923 N N . GLY A 1 126 ? 4.898 3.369 -2.434 1 98.5 126 GLY A N 1
ATOM 924 C CA . GLY A 1 126 ? 4.133 2.885 -3.57 1 98.5 126 GLY A CA 1
ATOM 925 C C . GLY A 1 126 ? 2.645 3.156 -3.445 1 98.5 126 GLY A C 1
ATOM 926 O O . GLY A 1 126 ? 2.201 3.771 -2.475 1 98.5 126 GLY A O 1
ATOM 927 N N . ARG A 1 127 ? 1.926 2.709 -4.457 1 97.62 127 ARG A N 1
ATOM 928 C CA . ARG A 1 127 ? 0.471 2.824 -4.469 1 97.62 127 ARG A CA 1
ATOM 929 C C . ARG A 1 127 ? -0.174 1.54 -4.98 1 97.62 127 ARG A C 1
ATOM 931 O O . ARG A 1 127 ? 0.434 0.799 -5.758 1 97.62 127 ARG A O 1
ATOM 938 N N . VAL A 1 128 ? -1.353 1.314 -4.484 1 96.56 128 VAL A N 1
ATOM 939 C CA . VAL A 1 128 ? -2.082 0.111 -4.871 1 96.56 128 VAL A CA 1
ATOM 940 C C . VAL A 1 128 ? -3.416 0.497 -5.504 1 96.56 128 VAL A C 1
ATOM 942 O O . VAL A 1 128 ? -4.023 1.5 -5.125 1 96.56 128 VAL A O 1
ATOM 945 N N . PRO A 1 129 ? -3.898 -0.245 -6.523 1 94 129 PRO A N 1
ATOM 946 C CA . PRO A 1 129 ? -5.16 0.073 -7.195 1 94 129 PRO A CA 1
ATOM 947 C C . PRO A 1 129 ? -6.363 -0.004 -6.262 1 94 129 PRO A C 1
ATOM 949 O O . PRO A 1 129 ? -6.309 -0.685 -5.234 1 94 129 PRO A O 1
ATOM 952 N N . PRO A 1 130 ? -7.41 0.797 -6.664 1 88.56 130 PRO A N 1
ATOM 953 C CA . PRO A 1 130 ? -8.641 0.672 -5.879 1 88.56 130 PRO A CA 1
ATOM 954 C C . PRO A 1 130 ? -9.281 -0.708 -6 1 88.56 130 PRO A C 1
ATOM 956 O O . PRO A 1 130 ? -9.102 -1.389 -7.016 1 88.56 130 PRO A O 1
ATOM 959 N N . PHE A 1 131 ? -9.789 -1.2 -4.887 1 72.19 131 PHE A N 1
ATOM 960 C CA . PHE A 1 131 ? -10.492 -2.477 -4.973 1 72.19 131 PHE A CA 1
ATOM 961 C C . PHE A 1 131 ? -11.75 -2.348 -5.816 1 72.19 131 PHE A C 1
ATOM 963 O O . PHE A 1 131 ? -12.641 -1.554 -5.496 1 72.19 131 PHE A O 1
ATOM 970 N N . ALA A 1 132 ? -11.586 -1.96 -7.078 1 56.94 132 ALA A N 1
ATOM 971 C CA . ALA A 1 132 ? -12.836 -1.926 -7.84 1 56.94 132 ALA A CA 1
ATOM 972 C C . ALA A 1 132 ? -13.594 -3.246 -7.715 1 56.94 132 ALA A C 1
ATOM 974 O O . ALA A 1 132 ? -12.984 -4.32 -7.758 1 56.94 132 ALA A O 1
ATOM 975 N N . LEU A 1 133 ? -14.633 -3.26 -6.941 1 47.19 133 LEU A N 1
ATOM 976 C CA . LEU A 1 133 ? -15.516 -4.387 -7.219 1 47.19 133 LEU A CA 1
ATOM 977 C C . LEU A 1 133 ? -15.5 -4.734 -8.703 1 47.19 133 LEU A C 1
ATOM 979 O O . LEU A 1 133 ? -15.297 -3.857 -9.547 1 47.19 133 LEU A O 1
ATOM 983 N N . ALA A 1 134 ? -15.25 -5.902 -9.031 1 42.16 134 ALA A N 1
ATOM 984 C CA . ALA A 1 134 ? -15.32 -6.445 -10.383 1 42.16 134 ALA A CA 1
ATOM 985 C C . ALA A 1 134 ? -16.266 -5.617 -11.258 1 42.16 134 ALA A C 1
ATOM 987 O O . ALA A 1 134 ? -17.438 -5.465 -10.938 1 42.16 134 ALA A O 1
ATOM 988 N N . GLU A 1 135 ? -15.961 -4.438 -11.734 1 38.72 135 GLU A N 1
ATOM 989 C CA . GLU A 1 135 ? -16.938 -4.105 -12.781 1 38.72 135 GLU A CA 1
ATOM 990 C C . GLU A 1 135 ? -17.266 -5.328 -13.625 1 38.72 135 GLU A C 1
ATOM 992 O O . GLU A 1 135 ? -16.391 -6.141 -13.93 1 38.72 135 GLU A O 1
ATOM 997 N N . PRO A 1 136 ? -18.578 -5.805 -13.773 1 37.31 136 PRO A N 1
ATOM 998 C CA . PRO A 1 136 ? -18.922 -6.891 -14.695 1 37.31 136 PRO A CA 1
ATOM 999 C C . PRO A 1 136 ? -18.078 -6.879 -15.969 1 37.31 136 PRO A C 1
ATOM 1001 O O . PRO A 1 136 ? -17.625 -5.816 -16.391 1 37.31 136 PRO A O 1
ATOM 1004 N N . THR A 1 137 ? -17.266 -7.898 -16.219 1 35.62 137 THR A N 1
ATOM 1005 C CA . THR A 1 137 ? -16.688 -8.125 -17.531 1 35.62 137 THR A CA 1
ATOM 1006 C C . THR A 1 137 ? -17.547 -7.484 -18.625 1 35.62 137 THR A C 1
ATOM 1008 O O . THR A 1 137 ? -18.719 -7.836 -18.781 1 35.62 137 THR A O 1
ATOM 1011 N N . GLN A 1 138 ? -17.391 -6.289 -18.984 1 35.56 138 GLN A N 1
ATOM 1012 C CA . GLN A 1 138 ? -18.078 -5.805 -20.172 1 35.56 138 GLN A CA 1
ATOM 1013 C C . GLN A 1 138 ? -18.188 -6.902 -21.234 1 35.56 138 GLN A C 1
ATOM 1015 O O . GLN A 1 138 ? -17.188 -7.512 -21.609 1 35.56 138 GLN A O 1
ATOM 1020 N N . THR A 1 139 ? -19.422 -7.504 -21.453 1 36.72 139 THR A N 1
ATOM 1021 C CA . THR A 1 139 ? -19.922 -8.367 -22.531 1 36.72 139 THR A CA 1
ATOM 1022 C C . THR A 1 139 ? -19.25 -8.016 -23.859 1 36.72 139 THR A C 1
ATOM 1024 O O . THR A 1 139 ? -19.25 -6.859 -24.281 1 36.72 139 THR A O 1
ATOM 1027 N N . ALA A 1 140 ? -18.531 -8.961 -24.438 1 40.88 140 ALA A N 1
ATOM 1028 C CA . ALA A 1 140 ? -18.047 -8.922 -25.812 1 40.88 140 ALA A CA 1
ATOM 1029 C C . ALA A 1 140 ? -19.078 -8.297 -26.75 1 40.88 140 ALA A C 1
ATOM 1031 O O . ALA A 1 140 ? -20.281 -8.57 -26.625 1 40.88 140 ALA A O 1
ATOM 1032 N N . PRO A 1 141 ? -18.844 -7.121 -27.406 1 36.38 141 PRO A N 1
ATOM 1033 C CA . PRO A 1 141 ? -19.797 -6.637 -28.406 1 36.38 141 PRO A CA 1
ATOM 1034 C C . PRO A 1 141 ? -20.25 -7.73 -29.375 1 36.38 141 PRO A C 1
ATOM 1036 O O . PRO A 1 141 ? -19.453 -8.57 -29.781 1 36.38 141 PRO A O 1
ATOM 1039 N N . GLU A 1 142 ? -21.516 -8.203 -29.328 1 34.59 142 GLU A N 1
ATOM 1040 C CA . GLU A 1 142 ? -22.172 -9.062 -30.312 1 34.59 142 GLU A CA 1
ATOM 1041 C C . GLU A 1 142 ? -21.906 -8.578 -31.734 1 34.59 142 GLU A C 1
ATOM 1043 O O . GLU A 1 142 ? -22.109 -7.406 -32.031 1 34.59 142 GLU A O 1
ATOM 1048 N N . THR A 1 143 ? -21.016 -9.266 -32.469 1 34.03 143 THR A N 1
ATOM 1049 C CA . THR A 1 143 ? -20.875 -9.094 -33.906 1 34.03 143 THR A CA 1
ATOM 1050 C C . THR A 1 143 ? -22.234 -9 -34.594 1 34.03 143 THR A C 1
ATOM 1052 O O . THR A 1 143 ? -23.031 -9.938 -34.531 1 34.03 143 THR A O 1
ATOM 1055 N N . ALA A 1 144 ? -22.734 -7.824 -34.938 1 30.8 144 ALA A N 1
ATOM 1056 C CA . ALA A 1 144 ? -23.859 -7.676 -35.844 1 30.8 144 ALA A CA 1
ATOM 1057 C C . ALA A 1 144 ? -23.672 -8.547 -37.094 1 30.8 144 ALA A C 1
ATOM 1059 O O . ALA A 1 144 ? -22.656 -8.453 -37.781 1 30.8 144 ALA A O 1
ATOM 1060 N N . ALA A 1 145 ? -24.484 -9.57 -37.281 1 24.97 145 ALA A N 1
ATOM 1061 C CA . ALA A 1 145 ? -24.719 -10.18 -38.594 1 24.97 145 ALA A CA 1
ATOM 1062 C C . ALA A 1 145 ? -25.297 -9.172 -39.594 1 24.97 145 ALA A C 1
ATOM 1064 O O . ALA A 1 145 ? -26.219 -8.422 -39.25 1 24.97 145 ALA A O 1
ATOM 1065 N N . MET B 1 1 ? -31.594 -35.312 15.602 1 33.22 1 MET B N 1
ATOM 1066 C CA . MET B 1 1 ? -30.172 -35 15.594 1 33.22 1 MET B CA 1
ATOM 1067 C C . MET B 1 1 ? -29.781 -34.312 14.281 1 33.22 1 MET B C 1
ATOM 1069 O O . MET B 1 1 ? -29.781 -34.938 13.227 1 33.22 1 MET B O 1
ATOM 1073 N N . ARG B 1 2 ? -30.172 -33.094 14.055 1 41.25 2 ARG B N 1
ATOM 1074 C CA . ARG B 1 2 ? -29.922 -32.312 12.836 1 41.25 2 ARG B CA 1
ATOM 1075 C C . ARG B 1 2 ? -28.438 -32.219 12.547 1 41.25 2 ARG B C 1
ATOM 1077 O O . ARG B 1 2 ? -27.656 -31.766 13.398 1 41.25 2 ARG B O 1
ATOM 1084 N N . VAL B 1 3 ? -27.922 -33.188 11.742 1 40.41 3 VAL B N 1
ATOM 1085 C CA . VAL B 1 3 ? -26.531 -33.156 11.312 1 40.41 3 VAL B CA 1
ATOM 1086 C C . VAL B 1 3 ? -26.172 -31.75 10.828 1 40.41 3 VAL B C 1
ATOM 1088 O O . VAL B 1 3 ? -26.891 -31.172 10.008 1 40.41 3 VAL B O 1
ATOM 1091 N N . SER B 1 4 ? -25.609 -30.891 11.656 1 40.19 4 SER B N 1
ATOM 1092 C CA . SER B 1 4 ? -25.016 -29.656 11.18 1 40.19 4 SER B CA 1
ATOM 1093 C C . SER B 1 4 ? -24.109 -29.906 9.977 1 40.19 4 SER B C 1
ATOM 1095 O O . SER B 1 4 ? -23.203 -30.75 10.031 1 40.19 4 SER B O 1
ATOM 1097 N N . ILE B 1 5 ? -24.688 -29.875 8.742 1 44.44 5 ILE B N 1
ATOM 1098 C CA . ILE B 1 5 ? -23.828 -29.938 7.57 1 44.44 5 ILE B CA 1
ATOM 1099 C C . ILE B 1 5 ? -22.516 -29.203 7.852 1 44.44 5 ILE B C 1
ATOM 1101 O O . ILE B 1 5 ? -22.516 -28.094 8.391 1 44.44 5 ILE B O 1
ATOM 1105 N N . PRO B 1 6 ? -21.391 -29.922 7.953 1 42.12 6 PRO B N 1
ATO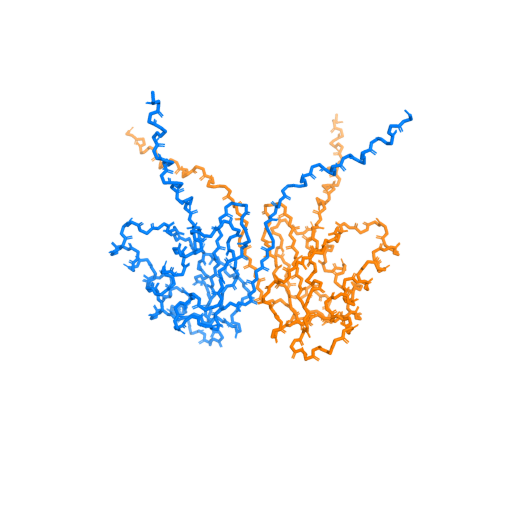M 1106 C CA . PRO B 1 6 ? -20.109 -29.234 8.062 1 42.12 6 PRO B CA 1
ATOM 1107 C C . PRO B 1 6 ? -20.047 -27.938 7.234 1 42.12 6 PRO B C 1
ATOM 1109 O O . PRO B 1 6 ? -20.812 -27.797 6.277 1 42.12 6 PRO B O 1
ATOM 1112 N N . GLY B 1 7 ? -19.656 -26.812 7.809 1 40 7 GLY B N 1
ATOM 1113 C CA . GLY B 1 7 ? -19.5 -25.484 7.254 1 40 7 GLY B CA 1
ATOM 1114 C C . GLY B 1 7 ? -18.969 -25.484 5.832 1 40 7 GLY B C 1
ATOM 1115 O O . GLY B 1 7 ? -18.109 -26.297 5.488 1 40 7 GLY B O 1
ATOM 1116 N N . VAL B 1 8 ? -19.797 -25.312 4.801 1 42.09 8 VAL B N 1
ATOM 1117 C CA . VAL B 1 8 ? -19.297 -25.062 3.455 1 42.09 8 VAL B CA 1
ATOM 1118 C C . VAL B 1 8 ? -17.906 -24.453 3.533 1 42.09 8 VAL B C 1
ATOM 1120 O O . VAL B 1 8 ? -17.656 -23.531 4.332 1 42.09 8 VAL B O 1
ATOM 1123 N N . PRO B 1 9 ? -16.875 -25.234 3.236 1 43.97 9 PRO B N 1
ATOM 1124 C CA . PRO B 1 9 ? -15.586 -24.562 3.277 1 43.97 9 PRO B CA 1
ATOM 1125 C C . PRO B 1 9 ? -15.664 -23.094 2.84 1 43.97 9 PRO B C 1
ATOM 1127 O O . PRO B 1 9 ? -16.406 -22.766 1.902 1 43.97 9 PRO B O 1
ATOM 1130 N N . ARG B 1 10 ? -15.734 -22.109 3.59 1 46.12 10 ARG B N 1
ATOM 1131 C CA . ARG B 1 10 ? -15.672 -20.719 3.168 1 46.12 10 ARG B CA 1
ATOM 1132 C C . ARG B 1 10 ? -14.875 -20.578 1.876 1 46.12 10 ARG B C 1
ATOM 1134 O O . ARG B 1 10 ? -13.672 -20.859 1.845 1 46.12 10 ARG B O 1
ATOM 1141 N N . LEU B 1 11 ? -15.383 -21.016 0.785 1 52 11 LEU B N 1
ATOM 1142 C CA . LEU B 1 11 ? -14.703 -20.719 -0.471 1 52 11 LEU B CA 1
ATOM 1143 C C . LEU B 1 11 ? -13.914 -19.422 -0.365 1 52 11 LEU B C 1
ATOM 1145 O O . LEU B 1 11 ? -14.453 -18.375 0.021 1 52 11 LEU B O 1
ATOM 1149 N N . ALA B 1 12 ? -12.695 -19.578 -0.027 1 60.66 12 ALA B N 1
ATOM 1150 C CA . ALA B 1 12 ? -11.836 -18.406 0.06 1 60.66 12 ALA B CA 1
ATOM 1151 C C . ALA B 1 12 ? -12.133 -17.422 -1.07 1 60.66 12 ALA B C 1
ATOM 1153 O O . ALA B 1 12 ? -12.352 -17.828 -2.213 1 60.66 12 ALA B O 1
ATOM 1154 N N . GLU B 1 13 ? -12.727 -16.281 -0.864 1 72.69 13 GLU B N 1
ATOM 1155 C CA . GLU B 1 13 ? -12.938 -15.219 -1.842 1 72.69 13 GLU B CA 1
ATOM 1156 C C . GLU B 1 13 ? -11.68 -14.984 -2.678 1 72.69 13 GLU B C 1
ATOM 1158 O O . GLU B 1 13 ? -10.562 -15.188 -2.201 1 72.69 13 GLU B O 1
ATOM 1163 N N . PRO B 1 14 ? -11.898 -14.969 -3.902 1 87.62 14 PRO B N 1
ATOM 1164 C CA . PRO B 1 14 ? -10.742 -14.742 -4.777 1 87.62 14 PRO B CA 1
ATOM 1165 C C . PRO B 1 14 ? -9.891 -13.555 -4.336 1 87.62 14 PRO B C 1
ATOM 1167 O O . PRO B 1 14 ? -10.422 -12.594 -3.768 1 87.62 14 PRO B O 1
ATOM 1170 N N . VAL B 1 15 ? -8.641 -13.773 -4.418 1 94.06 15 VAL B N 1
ATOM 1171 C CA . VAL B 1 15 ? -7.645 -12.758 -4.094 1 94.06 15 VAL B CA 1
ATOM 1172 C C . VAL B 1 15 ? -7.105 -12.141 -5.379 1 94.06 15 VAL B C 1
ATOM 1174 O O . VAL B 1 15 ? -6.789 -12.852 -6.336 1 94.06 15 VAL B O 1
ATOM 1177 N N . LEU B 1 16 ? -7.078 -10.797 -5.441 1 96.56 16 LEU B N 1
ATOM 1178 C CA . LEU B 1 16 ? -6.484 -10.109 -6.582 1 96.56 16 LEU B CA 1
ATOM 1179 C C . LEU B 1 16 ? -4.988 -9.906 -6.375 1 96.56 16 LEU B C 1
ATOM 1181 O O . LEU B 1 16 ? -4.559 -9.469 -5.301 1 96.56 16 LEU B O 1
ATOM 1185 N N . LEU B 1 17 ? -4.27 -10.328 -7.34 1 97.94 17 LEU B N 1
ATOM 1186 C CA . LEU B 1 17 ? -2.85 -10 -7.441 1 97.94 17 LEU B CA 1
ATOM 1187 C C . LEU B 1 17 ? -2.598 -9.008 -8.57 1 97.94 17 LEU B C 1
ATOM 1189 O O . LEU B 1 17 ? -2.66 -9.375 -9.75 1 97.94 17 LEU B O 1
ATOM 1193 N N . HIS B 1 18 ? -2.377 -7.801 -8.188 1 98.38 18 HIS B N 1
ATOM 1194 C CA . HIS B 1 18 ? -1.988 -6.797 -9.172 1 98.38 18 HIS B CA 1
ATOM 1195 C C . HIS B 1 18 ? -0.476 -6.773 -9.367 1 98.38 18 HIS B C 1
ATOM 1197 O O . HIS B 1 18 ? 0.28 -6.73 -8.398 1 98.38 18 HIS B O 1
ATOM 1203 N N . VAL B 1 19 ? -0.01 -6.836 -10.586 1 98.81 19 VAL B N 1
ATOM 1204 C CA . VAL B 1 19 ? 1.409 -6.719 -10.906 1 98.81 19 VAL B CA 1
ATOM 1205 C C . VAL B 1 19 ? 1.653 -5.457 -11.727 1 98.81 19 VAL B C 1
ATOM 1207 O O . VAL B 1 19 ? 0.94 -5.195 -12.703 1 98.81 19 VAL B O 1
ATOM 1210 N N . CYS B 1 20 ? 2.627 -4.699 -11.305 1 98.69 20 CYS B N 1
ATOM 1211 C CA . CYS B 1 20 ? 3.008 -3.504 -12.047 1 98.69 20 CYS B CA 1
ATOM 1212 C C .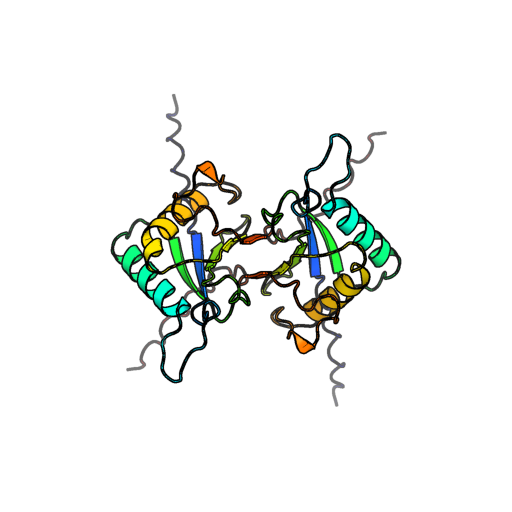 CYS B 1 20 ? 3.736 -3.875 -13.336 1 98.69 20 CYS B C 1
ATOM 1214 O O . CYS B 1 20 ? 4.938 -4.156 -13.312 1 98.69 20 CYS B O 1
ATOM 1216 N N . ILE B 1 21 ? 3.064 -3.748 -14.398 1 98.5 21 ILE B N 1
ATOM 1217 C CA . ILE B 1 21 ? 3.617 -4.297 -15.633 1 98.5 21 ILE B CA 1
ATOM 1218 C C . ILE B 1 21 ? 4.562 -3.281 -16.266 1 98.5 21 ILE B C 1
ATOM 1220 O O . ILE B 1 21 ? 5.32 -3.619 -17.188 1 98.5 21 ILE B O 1
ATOM 1224 N N . THR B 1 22 ? 4.57 -2.039 -15.781 1 97.12 22 THR B N 1
ATOM 1225 C CA . THR B 1 22 ? 5.469 -1.024 -16.328 1 97.12 22 THR B CA 1
ATOM 1226 C C . THR B 1 22 ? 6.707 -0.869 -15.445 1 97.12 22 THR B C 1
ATOM 1228 O O . THR B 1 22 ? 7.543 0 -15.695 1 97.12 22 THR B O 1
ATOM 1231 N N . CYS B 1 23 ? 6.828 -1.661 -14.43 1 97.88 23 CYS B N 1
ATOM 1232 C CA . CYS B 1 23 ? 7.926 -1.548 -13.477 1 97.88 23 CYS B CA 1
ATOM 1233 C C . CYS B 1 23 ? 9.266 -1.792 -14.156 1 97.88 23 CYS B C 1
ATOM 1235 O O . CYS B 1 23 ? 9.445 -2.795 -14.852 1 97.88 23 CYS B O 1
ATOM 1237 N N . ARG B 1 24 ? 10.195 -0.942 -13.883 1 94.94 24 ARG B N 1
ATOM 1238 C CA . ARG B 1 24 ? 11.531 -1.08 -14.453 1 94.94 24 ARG B CA 1
ATOM 1239 C C . ARG B 1 24 ? 12.5 -1.673 -13.438 1 94.94 24 ARG B C 1
ATOM 1241 O O . ARG B 1 24 ? 13.648 -1.972 -13.766 1 94.94 24 ARG B O 1
ATOM 1248 N N . ALA B 1 25 ? 12.039 -1.825 -12.305 1 93.81 25 ALA B N 1
ATOM 1249 C CA . ALA B 1 25 ? 12.844 -2.389 -11.219 1 93.81 25 ALA B CA 1
ATOM 1250 C C . ALA B 1 25 ? 14.148 -1.613 -11.039 1 93.81 25 ALA B C 1
ATOM 1252 O O . ALA B 1 25 ? 15.211 -2.209 -10.867 1 93.81 25 ALA B O 1
ATOM 1253 N N . GLY B 1 26 ? 14.102 -0.311 -11.172 1 88.75 26 GLY B N 1
ATOM 1254 C CA . GLY B 1 26 ? 15.25 0.557 -10.969 1 88.75 26 GLY B CA 1
ATOM 1255 C C . GLY B 1 26 ? 16.234 0.528 -12.117 1 88.75 26 GLY B C 1
ATOM 1256 O O . GLY B 1 26 ? 17.297 1.146 -12.055 1 88.75 26 GLY B O 1
ATOM 1257 N N . LEU B 1 27 ? 15.883 -0.189 -13.164 1 88.5 27 LEU B N 1
ATOM 1258 C CA . LEU B 1 27 ? 16.797 -0.328 -14.297 1 88.5 27 LEU B CA 1
ATOM 1259 C C . LEU B 1 27 ? 16.484 0.7 -15.383 1 88.5 27 LEU B C 1
ATOM 1261 O O . LEU B 1 27 ? 15.352 1.184 -15.469 1 88.5 27 LEU B O 1
ATOM 1265 N N . ASP B 1 28 ? 17.5 1.039 -16.109 1 88.5 28 ASP B N 1
ATOM 1266 C CA . ASP B 1 28 ? 17.328 1.874 -17.297 1 88.5 28 ASP B CA 1
ATOM 1267 C C . ASP B 1 28 ? 16.906 1.034 -18.5 1 88.5 28 ASP B C 1
ATOM 1269 O O . ASP B 1 28 ? 17.656 0.151 -18.922 1 88.5 28 ASP B O 1
ATOM 1273 N N . LEU B 1 29 ? 15.75 1.287 -18.953 1 86.31 29 LEU B N 1
ATOM 1274 C CA . LEU B 1 29 ? 15.234 0.493 -20.047 1 86.31 29 LEU B CA 1
ATOM 1275 C C . LEU B 1 29 ? 15.492 1.183 -21.391 1 86.31 29 LEU B C 1
ATOM 1277 O O . LEU B 1 29 ? 15.297 2.393 -21.516 1 86.31 29 LEU B O 1
ATOM 1281 N N . ARG B 1 30 ? 16.094 0.363 -22.25 1 85.38 30 ARG B N 1
ATOM 1282 C CA . ARG B 1 30 ? 16.281 0.847 -23.609 1 85.38 30 ARG B CA 1
ATOM 1283 C C . ARG B 1 30 ? 14.977 0.765 -24.391 1 85.38 30 ARG B C 1
ATOM 1285 O O . ARG B 1 30 ? 14.039 0.08 -23.984 1 85.38 30 ARG B O 1
ATOM 1292 N N . GLU B 1 31 ? 14.961 1.527 -25.438 1 85.5 31 GLU B N 1
ATOM 1293 C CA . GLU B 1 31 ? 13.797 1.49 -26.312 1 85.5 31 GLU B CA 1
ATOM 1294 C C . GLU B 1 31 ? 13.5 0.068 -26.781 1 85.5 31 GLU B C 1
ATOM 1296 O O . GLU B 1 31 ? 14.414 -0.665 -27.172 1 85.5 31 GLU B O 1
ATOM 1301 N N . GLY B 1 32 ? 12.258 -0.384 -26.641 1 87.75 32 GLY B N 1
ATOM 1302 C CA . GLY B 1 32 ? 11.852 -1.693 -27.125 1 87.75 32 GLY B CA 1
ATOM 1303 C C . GLY B 1 32 ? 12.039 -2.795 -26.109 1 87.75 32 GLY B C 1
ATOM 1304 O O . GLY B 1 32 ? 11.57 -3.92 -26.297 1 87.75 32 GLY B O 1
ATOM 1305 N N . GLU B 1 33 ? 12.734 -2.514 -25.016 1 92.69 33 GLU B N 1
ATOM 1306 C CA . GLU B 1 33 ? 12.984 -3.543 -24 1 92.69 33 GLU B CA 1
ATOM 1307 C C . GLU B 1 33 ? 11.75 -3.764 -23.125 1 92.69 33 GLU B C 1
ATOM 1309 O O . GLU B 1 33 ? 11.07 -2.807 -22.75 1 92.69 33 GLU B O 1
ATOM 1314 N N . VAL B 1 34 ? 11.484 -5.02 -22.828 1 95.31 34 VAL B N 1
ATOM 1315 C CA . VAL B 1 34 ? 10.359 -5.406 -21.984 1 95.31 34 VAL B CA 1
ATOM 1316 C C . VAL B 1 34 ? 10.68 -5.109 -20.531 1 95.31 34 VAL B C 1
ATOM 1318 O O . VAL B 1 34 ? 11.711 -5.555 -20.016 1 95.31 34 VAL B O 1
ATOM 1321 N N . PRO B 1 35 ? 9.844 -4.305 -19.938 1 96.81 35 PRO B N 1
ATOM 1322 C CA . PRO B 1 35 ? 10.094 -4.027 -18.531 1 96.81 35 PRO B CA 1
ATOM 1323 C C . PRO B 1 35 ? 10.078 -5.289 -17.656 1 96.81 35 PRO B C 1
ATOM 1325 O O . PRO B 1 35 ? 9.344 -6.234 -17.953 1 96.81 35 PRO B O 1
ATOM 1328 N N . GLU B 1 36 ? 10.859 -5.25 -16.594 1 97.06 36 GLU B N 1
ATOM 1329 C CA . GLU B 1 36 ? 10.93 -6.387 -15.672 1 97.06 36 GLU B CA 1
ATOM 1330 C C . GLU B 1 36 ? 9.547 -6.711 -15.094 1 97.06 36 GLU B C 1
ATOM 1332 O O . GLU B 1 36 ? 9.234 -7.879 -14.859 1 97.06 36 GLU B O 1
ATOM 1337 N N . GLY B 1 37 ? 8.734 -5.738 -14.844 1 98.5 37 GLY B N 1
ATOM 1338 C CA . GLY B 1 37 ? 7.391 -5.957 -14.336 1 98.5 37 GLY B CA 1
ATOM 1339 C C . GLY B 1 37 ? 6.535 -6.801 -15.266 1 98.5 37 GLY B C 1
ATOM 1340 O O . GLY B 1 37 ? 5.727 -7.613 -14.805 1 98.5 37 GLY B O 1
ATOM 1341 N N . GLN B 1 38 ? 6.684 -6.574 -16.547 1 98.44 38 GLN B N 1
ATOM 1342 C CA . GLN B 1 38 ? 5.969 -7.387 -17.531 1 98.44 38 GLN B CA 1
ATOM 1343 C C . GLN B 1 38 ? 6.449 -8.836 -17.5 1 98.44 38 GLN B C 1
ATOM 1345 O O . GLN B 1 38 ? 5.645 -9.766 -17.609 1 98.44 38 GLN B O 1
ATOM 1350 N N . ARG B 1 39 ? 7.719 -8.984 -17.422 1 98.31 39 ARG B N 1
ATOM 1351 C CA . ARG B 1 39 ? 8.273 -10.336 -17.312 1 98.31 39 ARG B CA 1
ATOM 1352 C C . ARG B 1 39 ? 7.719 -11.055 -16.094 1 98.31 39 ARG B C 1
ATOM 1354 O O . ARG B 1 39 ? 7.375 -12.234 -16.156 1 98.31 39 ARG B O 1
ATOM 1361 N N . LEU B 1 40 ? 7.664 -10.328 -14.953 1 98.69 40 LEU B N 1
ATOM 1362 C CA . LEU B 1 40 ? 7.078 -10.891 -13.742 1 98.69 40 LEU B CA 1
ATOM 1363 C C . LEU B 1 40 ? 5.617 -11.266 -13.969 1 98.69 40 LEU B C 1
ATOM 1365 O O . LEU B 1 40 ? 5.191 -12.359 -13.609 1 98.69 40 LEU B O 1
ATOM 1369 N N . HIS B 1 41 ? 4.863 -10.383 -14.539 1 98.88 41 HIS B N 1
ATOM 1370 C CA . HIS B 1 41 ? 3.459 -10.641 -14.836 1 98.88 41 HIS B CA 1
ATOM 1371 C C . HIS B 1 41 ? 3.299 -11.906 -15.68 1 98.88 41 HIS B C 1
ATOM 1373 O O . HIS B 1 41 ? 2.461 -12.758 -15.383 1 98.88 41 HIS B O 1
ATOM 1379 N N . ASP B 1 42 ? 4.102 -12.023 -16.719 1 98.81 42 ASP B N 1
ATOM 1380 C CA . ASP B 1 42 ? 4.031 -13.172 -17.625 1 98.81 42 ASP B CA 1
ATOM 1381 C C . ASP B 1 42 ? 4.379 -14.461 -16.891 1 98.81 42 ASP B C 1
ATOM 1383 O O . ASP B 1 42 ? 3.746 -15.5 -17.109 1 98.81 42 ASP B O 1
ATOM 1387 N N . ALA B 1 43 ? 5.387 -14.406 -16.078 1 98.81 43 ALA B N 1
ATOM 1388 C CA . ALA B 1 43 ? 5.781 -15.578 -15.297 1 98.81 43 ALA B CA 1
ATOM 1389 C C . ALA B 1 43 ? 4.656 -16.016 -14.367 1 98.81 43 ALA B C 1
ATOM 1391 O O . ALA B 1 43 ? 4.398 -17.219 -14.227 1 98.81 43 ALA B O 1
ATOM 1392 N N . VAL B 1 44 ? 4 -15.07 -13.719 1 98.81 44 VAL B N 1
ATOM 1393 C CA . VAL B 1 44 ? 2.887 -15.383 -12.828 1 98.81 44 VAL B CA 1
ATOM 1394 C C . VAL B 1 44 ? 1.734 -15.977 -13.633 1 98.81 44 VAL B C 1
ATOM 1396 O O . VAL B 1 44 ? 1.102 -16.938 -13.195 1 98.81 44 VAL B O 1
ATOM 1399 N N . ALA B 1 45 ? 1.454 -15.414 -14.805 1 98.75 45 ALA B N 1
ATOM 1400 C CA . ALA B 1 45 ? 0.398 -15.93 -15.672 1 98.75 45 ALA B CA 1
ATOM 1401 C C . ALA B 1 45 ? 0.672 -17.375 -16.062 1 98.75 45 ALA B C 1
ATOM 1403 O O . ALA B 1 45 ? -0.235 -18.219 -16.047 1 98.75 45 ALA B O 1
ATOM 1404 N N . GLU B 1 46 ? 1.862 -17.625 -16.391 1 98.62 46 GLU B N 1
ATOM 1405 C CA . GLU B 1 46 ? 2.254 -19 -16.75 1 98.62 46 GLU B CA 1
ATOM 1406 C C . GLU B 1 46 ? 2.082 -19.938 -15.555 1 98.62 46 GLU B C 1
ATOM 1408 O O . GLU B 1 46 ? 1.545 -21.031 -15.703 1 98.62 46 GLU B O 1
ATOM 1413 N N . ALA B 1 47 ? 2.545 -19.531 -14.383 1 98.44 47 ALA B N 1
ATOM 1414 C CA . ALA B 1 47 ? 2.398 -20.344 -13.172 1 98.44 47 ALA B CA 1
ATOM 1415 C C . ALA B 1 47 ? 0.928 -20.609 -12.867 1 98.44 47 ALA B C 1
ATOM 1417 O O . ALA B 1 47 ? 0.568 -21.703 -12.43 1 98.44 47 ALA B O 1
ATOM 1418 N N . LEU B 1 48 ? 0.132 -19.609 -13.062 1 97.75 48 LEU B N 1
ATOM 1419 C CA . LEU B 1 48 ? -1.3 -19.734 -12.812 1 97.75 48 LEU B CA 1
ATOM 1420 C C . LEU B 1 48 ? -1.931 -20.766 -13.75 1 97.75 48 LEU B C 1
ATOM 1422 O O . LEU B 1 48 ? -2.812 -21.516 -13.344 1 97.75 48 LEU B O 1
ATOM 1426 N N . ALA B 1 49 ? -1.513 -20.734 -15 1 97.62 49 ALA B N 1
ATOM 1427 C CA . ALA B 1 49 ? -2.035 -21.672 -15.992 1 97.62 49 ALA B CA 1
ATOM 1428 C C . ALA B 1 49 ? -1.791 -23.109 -15.555 1 97.62 49 ALA B C 1
ATOM 1430 O O . ALA B 1 49 ? -2.588 -24 -15.867 1 97.62 49 ALA B O 1
ATOM 1431 N N . ALA B 1 50 ? -0.774 -23.328 -14.828 1 96.56 50 ALA B N 1
ATOM 1432 C CA . ALA B 1 50 ? -0.413 -24.672 -14.367 1 96.56 50 ALA B CA 1
ATOM 1433 C C . ALA B 1 50 ? -1.116 -25 -13.055 1 96.56 50 ALA B C 1
ATOM 1435 O O . ALA B 1 50 ? -1.021 -26.125 -12.562 1 96.56 50 ALA B O 1
ATOM 1436 N N . ARG B 1 51 ? -1.81 -24 -12.477 1 95.88 51 ARG B N 1
ATOM 1437 C CA . ARG B 1 51 ? -2.48 -24.156 -11.188 1 95.88 51 ARG B CA 1
ATOM 1438 C C . ARG B 1 51 ? -3.916 -23.641 -11.25 1 95.88 51 ARG B C 1
ATOM 1440 O O . ARG B 1 51 ? -4.273 -22.688 -10.562 1 95.88 51 ARG B O 1
ATOM 1447 N N . PRO B 1 52 ? -4.758 -24.312 -11.898 1 91.62 52 PRO B N 1
ATOM 1448 C CA . PRO B 1 52 ? -6.117 -23.812 -12.133 1 91.62 52 PRO B CA 1
ATOM 1449 C C . PRO B 1 52 ? -6.922 -23.656 -10.844 1 91.62 52 PRO B C 1
ATOM 1451 O O . PRO B 1 52 ? -7.891 -22.891 -10.805 1 91.62 52 PRO B O 1
ATOM 1454 N N . ASP B 1 53 ? -6.531 -24.25 -9.789 1 92.88 53 ASP B N 1
ATOM 1455 C CA . ASP B 1 53 ? -7.281 -24.203 -8.539 1 92.88 53 ASP B CA 1
ATOM 1456 C C . ASP B 1 53 ? -6.793 -23.062 -7.645 1 92.88 53 ASP B C 1
ATOM 1458 O O . ASP B 1 53 ? -7.293 -22.891 -6.531 1 92.88 53 ASP B O 1
ATOM 1462 N N . SER B 1 54 ? -5.84 -22.375 -8.133 1 95.44 54 SER B N 1
ATOM 1463 C CA . SER B 1 54 ? -5.332 -21.25 -7.352 1 95.44 54 SER B CA 1
ATOM 1464 C C . SER B 1 54 ? -6.426 -20.219 -7.094 1 95.44 54 SER B C 1
ATOM 1466 O O . SER B 1 54 ? -7.211 -19.891 -7.992 1 95.44 54 SER B O 1
ATOM 1468 N N . PRO B 1 55 ? -6.488 -19.719 -5.867 1 96.5 55 PRO B N 1
ATOM 1469 C CA . PRO B 1 55 ? -7.473 -18.672 -5.57 1 96.5 55 PRO B CA 1
ATOM 1470 C C . PRO B 1 55 ? -7.043 -17.297 -6.078 1 96.5 55 PRO B C 1
ATOM 1472 O O . PRO B 1 55 ? -7.777 -16.328 -5.914 1 96.5 55 PRO B O 1
ATOM 1475 N N . VAL B 1 56 ? -5.93 -17.172 -6.688 1 97 56 VAL B N 1
ATOM 1476 C CA . VAL B 1 56 ? -5.352 -15.906 -7.098 1 97 56 VAL B CA 1
ATOM 1477 C C . VAL B 1 56 ? -5.875 -15.516 -8.477 1 97 56 VAL B C 1
ATOM 1479 O O . VAL B 1 56 ? -5.926 -16.359 -9.383 1 97 56 VAL B O 1
ATOM 1482 N N . ARG B 1 57 ? -6.359 -14.297 -8.633 1 96.81 57 ARG B N 1
ATOM 1483 C CA . ARG B 1 57 ? -6.676 -13.672 -9.914 1 96.81 57 ARG B CA 1
ATOM 1484 C C . ARG B 1 57 ? -5.664 -12.578 -10.258 1 96.81 57 ARG B C 1
ATOM 1486 O O . ARG B 1 57 ? -5.453 -11.648 -9.477 1 96.81 57 ARG B O 1
ATOM 1493 N N . LEU B 1 58 ? -5.082 -12.711 -11.383 1 98 58 LEU B N 1
ATOM 1494 C CA . LEU B 1 58 ? -3.998 -11.828 -11.797 1 98 58 LEU B CA 1
ATOM 1495 C C . LEU B 1 58 ? -4.543 -10.625 -12.562 1 98 58 LEU B C 1
ATOM 1497 O O . LEU B 1 58 ? -5.387 -10.773 -13.453 1 98 58 LEU B O 1
ATOM 1501 N N . ARG B 1 59 ? -4.094 -9.469 -12.203 1 97.56 59 ARG B N 1
ATOM 1502 C CA . ARG B 1 59 ? -4.438 -8.234 -12.906 1 97.56 59 ARG B CA 1
ATOM 1503 C C . ARG B 1 59 ? -3.199 -7.387 -13.156 1 97.56 59 ARG B C 1
ATOM 1505 O O . ARG B 1 59 ? -2.338 -7.262 -12.289 1 97.56 59 ARG B O 1
ATOM 1512 N N . PRO B 1 60 ? -3.078 -6.836 -14.359 1 98.38 60 PRO B N 1
ATOM 1513 C CA . PRO B 1 60 ? -2.004 -5.867 -14.594 1 98.38 60 PRO B CA 1
ATOM 1514 C C . PRO B 1 60 ? -2.293 -4.504 -13.969 1 98.38 60 PRO B C 1
ATOM 1516 O O . PRO B 1 60 ? -3.455 -4.098 -13.875 1 98.38 60 PRO B O 1
ATOM 1519 N N . ALA B 1 61 ? -1.336 -3.889 -13.477 1 97.31 61 ALA B N 1
ATOM 1520 C CA . ALA B 1 61 ? -1.4 -2.49 -13.055 1 97.31 61 ALA B CA 1
ATOM 1521 C C . ALA B 1 61 ? -0.365 -1.649 -13.797 1 97.31 61 ALA B C 1
ATOM 1523 O O . ALA B 1 61 ? 0.711 -2.141 -14.148 1 97.31 61 ALA B O 1
ATOM 1524 N N . THR B 1 62 ? -0.753 -0.348 -14.062 1 96.62 62 THR B N 1
ATOM 1525 C CA . THR B 1 62 ? 0.159 0.568 -14.734 1 96.62 62 THR B CA 1
ATOM 1526 C C . THR B 1 62 ? 0.799 1.527 -13.742 1 96.62 62 THR B C 1
ATOM 1528 O O . THR B 1 62 ? 0.161 2.482 -13.289 1 96.62 62 THR B O 1
ATOM 1531 N N . CYS B 1 63 ? 1.965 1.274 -13.336 1 97.25 63 CYS B N 1
ATOM 1532 C CA . CYS B 1 63 ? 2.871 2.037 -12.484 1 97.25 63 CYS B CA 1
ATOM 1533 C C . CYS B 1 63 ? 2.348 2.104 -11.055 1 97.25 63 CYS B C 1
ATOM 1535 O O . CYS B 1 63 ? 1.365 2.793 -10.781 1 97.25 63 CYS B O 1
ATOM 1537 N N . MET B 1 64 ? 2.965 1.545 -10.148 1 97.75 64 MET B N 1
ATOM 1538 C CA . MET B 1 64 ? 2.652 1.539 -8.719 1 97.75 64 MET B CA 1
ATOM 1539 C C . MET B 1 64 ? 3.645 2.398 -7.945 1 97.75 64 MET B C 1
ATOM 1541 O O . MET B 1 64 ? 3.664 2.369 -6.711 1 97.75 64 MET B O 1
ATOM 1545 N N . ALA B 1 65 ? 4.496 3.102 -8.688 1 97.25 65 ALA B N 1
ATOM 1546 C CA . ALA B 1 65 ? 5.418 4.082 -8.125 1 97.25 65 ALA B CA 1
ATOM 1547 C C . ALA B 1 65 ? 6.344 3.434 -7.098 1 97.25 65 ALA B C 1
ATOM 1549 O O . ALA B 1 65 ? 6.582 3.992 -6.027 1 97.25 65 ALA B O 1
ATOM 1550 N N . SER B 1 66 ? 6.855 2.178 -7.41 1 97.88 66 SER B N 1
ATOM 1551 C CA . SER B 1 66 ? 7.711 1.451 -6.48 1 97.88 66 SER B CA 1
ATOM 1552 C C . SER B 1 66 ? 8.969 0.937 -7.172 1 97.88 66 SER B C 1
ATOM 1554 O O . SER B 1 66 ? 9.555 -0.065 -6.75 1 97.88 66 SER B O 1
ATOM 1556 N N . CYS B 1 67 ? 9.445 1.559 -8.188 1 97.25 67 CYS B N 1
ATOM 1557 C CA . CYS B 1 67 ? 10.5 0.993 -9.023 1 97.25 67 CYS B CA 1
ATOM 1558 C C . CYS B 1 67 ? 11.805 0.854 -8.242 1 97.25 67 CYS B C 1
ATOM 1560 O O . CYS B 1 67 ? 12.586 -0.064 -8.492 1 97.25 67 CYS B O 1
ATOM 1562 N N . GLU B 1 68 ? 12.047 1.741 -7.324 1 95.44 68 GLU B N 1
ATOM 1563 C CA . GLU B 1 68 ? 13.281 1.7 -6.547 1 95.44 68 GLU B CA 1
ATOM 1564 C C . GLU B 1 68 ? 13.383 0.406 -5.742 1 95.44 68 GLU B C 1
ATOM 1566 O O . GLU B 1 68 ? 14.484 -0.037 -5.41 1 95.44 68 GLU B O 1
ATOM 1571 N N . GLN B 1 69 ? 12.25 -0.16 -5.492 1 97.12 69 GLN B N 1
ATOM 1572 C CA . GLN B 1 69 ? 12.172 -1.446 -4.809 1 97.12 69 GLN B CA 1
ATOM 1573 C C . GLN B 1 69 ? 11.383 -2.461 -5.629 1 97.12 69 GLN B C 1
ATOM 1575 O O . GLN B 1 69 ? 10.656 -3.287 -5.074 1 97.12 69 GLN B O 1
ATOM 1580 N N . GLY B 1 70 ? 11.484 -2.348 -6.953 1 97.56 70 GLY B N 1
ATOM 1581 C CA . GLY B 1 70 ? 10.75 -3.221 -7.855 1 97.56 70 GLY B CA 1
ATOM 1582 C C . GLY B 1 70 ? 11.375 -4.594 -8 1 97.56 70 GLY B C 1
ATOM 1583 O O . GLY B 1 70 ? 12.508 -4.82 -7.551 1 97.56 70 GLY B O 1
ATOM 1584 N N . CYS B 1 71 ? 10.562 -5.418 -8.75 1 98.5 71 CYS B N 1
ATOM 1585 C CA . CYS B 1 71 ? 9.227 -5.246 -9.312 1 98.5 71 CYS B CA 1
ATOM 1586 C C . CYS B 1 71 ? 8.172 -5.215 -8.219 1 98.5 71 CYS B C 1
ATOM 1588 O O . CYS B 1 71 ? 8.367 -5.781 -7.141 1 98.5 71 CYS B O 1
ATOM 1590 N N . ALA B 1 72 ? 7.098 -4.633 -8.461 1 98.81 72 ALA B N 1
ATOM 1591 C CA . ALA B 1 72 ? 6.062 -4.414 -7.457 1 98.81 72 ALA B CA 1
ATOM 1592 C C . ALA B 1 72 ? 4.793 -5.184 -7.801 1 98.81 72 ALA B C 1
ATOM 1594 O O . ALA B 1 72 ? 4.488 -5.402 -8.977 1 98.81 72 ALA B O 1
ATOM 1595 N N . ALA B 1 73 ? 4.062 -5.566 -6.785 1 98.81 73 ALA B N 1
ATOM 1596 C CA . ALA B 1 73 ? 2.746 -6.195 -6.863 1 98.81 73 ALA B CA 1
ATOM 1597 C C . ALA B 1 73 ? 1.913 -5.875 -5.625 1 98.81 73 ALA B C 1
ATOM 1599 O O . ALA B 1 73 ? 2.424 -5.312 -4.652 1 98.81 73 ALA B O 1
ATOM 1600 N N . ALA B 1 74 ? 0.663 -6.188 -5.707 1 98.44 74 ALA B N 1
ATOM 1601 C CA . ALA B 1 74 ? -0.227 -5.992 -4.566 1 98.44 74 ALA B CA 1
ATOM 1602 C C . ALA B 1 74 ? -1.186 -7.168 -4.41 1 98.44 74 ALA B C 1
ATOM 1604 O O . ALA B 1 74 ? -1.693 -7.703 -5.398 1 98.44 74 ALA B O 1
ATOM 1605 N N . LEU B 1 75 ? -1.416 -7.574 -3.229 1 97.5 75 LEU B N 1
ATOM 1606 C CA . LEU B 1 75 ? -2.465 -8.523 -2.875 1 97.5 75 LEU B CA 1
ATOM 1607 C C . LEU B 1 75 ? -3.668 -7.805 -2.273 1 97.5 75 LEU B C 1
ATOM 1609 O O . LEU B 1 75 ? -3.516 -6.98 -1.371 1 97.5 75 LEU B O 1
ATOM 1613 N N . ALA B 1 76 ? -4.848 -8.117 -2.789 1 95.56 76 ALA B N 1
ATOM 1614 C CA . ALA B 1 76 ? -6.047 -7.43 -2.324 1 95.56 76 ALA B CA 1
ATOM 1615 C C . ALA B 1 76 ? -7.246 -8.375 -2.287 1 95.56 76 ALA B C 1
ATOM 1617 O O . ALA B 1 76 ? -7.367 -9.266 -3.133 1 95.56 76 ALA B O 1
ATOM 1618 N N . ALA B 1 77 ? -8.062 -8.219 -1.35 1 93 77 ALA B N 1
ATOM 1619 C CA . ALA B 1 77 ? -9.367 -8.852 -1.208 1 93 77 ALA B CA 1
ATOM 1620 C C . ALA B 1 77 ? -10.312 -7.977 -0.382 1 93 77 ALA B C 1
ATOM 1622 O O . ALA B 1 77 ? -9.867 -7.176 0.441 1 93 77 ALA B O 1
ATOM 1623 N N . PRO B 1 78 ? -11.594 -8.062 -0.688 1 88.12 78 PRO B N 1
ATOM 1624 C CA . PRO B 1 78 ? -12.547 -7.234 0.052 1 88.12 78 PRO B CA 1
ATOM 1625 C C . PRO B 1 78 ? -12.438 -7.414 1.564 1 88.12 78 PRO B C 1
ATOM 1627 O O . PRO B 1 78 ? -12.391 -8.547 2.055 1 88.12 78 PRO B O 1
ATOM 1630 N N . GLY B 1 79 ? -12.32 -6.223 2.211 1 88 79 GLY B N 1
ATOM 1631 C CA . GLY B 1 79 ? -12.375 -6.238 3.666 1 88 79 GLY B CA 1
ATOM 1632 C C . GLY B 1 79 ? -11.047 -6.602 4.309 1 88 79 GLY B C 1
ATOM 1633 O O . GLY B 1 79 ? -10.945 -6.66 5.535 1 88 79 GLY B O 1
ATOM 1634 N N . LYS B 1 80 ? -10.102 -6.898 3.564 1 92.38 80 LYS B N 1
ATOM 1635 C CA . LYS B 1 80 ? -8.805 -7.305 4.09 1 92.38 80 LYS B CA 1
ATOM 1636 C C . LYS B 1 80 ? -7.773 -6.191 3.936 1 92.38 80 LYS B C 1
ATOM 1638 O O . LYS B 1 80 ? -7.926 -5.309 3.086 1 92.38 80 LYS B O 1
ATOM 1643 N N . TRP B 1 81 ? -6.758 -6.27 4.82 1 94.69 81 TRP B N 1
ATOM 1644 C CA . TRP B 1 81 ? -5.586 -5.438 4.574 1 94.69 81 TRP B CA 1
ATOM 1645 C C . TRP B 1 81 ? -4.988 -5.73 3.199 1 94.69 81 TRP B C 1
ATOM 1647 O O . TRP B 1 81 ? -4.938 -6.887 2.771 1 94.69 81 TRP B O 1
ATOM 1657 N N . GLN B 1 82 ? -4.625 -4.684 2.521 1 95.88 82 GLN B N 1
ATOM 1658 C CA . GLN B 1 82 ? -3.98 -4.832 1.222 1 95.88 82 GLN B CA 1
ATOM 1659 C C . GLN B 1 82 ? -2.463 -4.723 1.344 1 95.88 82 GLN B C 1
ATOM 1661 O O . GLN B 1 82 ? -1.954 -3.852 2.049 1 95.88 82 GLN B O 1
ATOM 1666 N N . TYR B 1 83 ? -1.757 -5.629 0.672 1 97.88 83 TYR B N 1
ATOM 1667 C CA . TYR B 1 83 ? -0.301 -5.645 0.757 1 97.88 83 TYR B CA 1
ATOM 1668 C C . TYR B 1 83 ? 0.323 -5.008 -0.48 1 97.88 83 TYR B C 1
ATOM 1670 O O . TYR B 1 83 ? -0.113 -5.266 -1.604 1 97.88 83 TYR B O 1
ATOM 1678 N N . LEU B 1 84 ? 1.279 -4.184 -0.248 1 98.75 84 LEU B N 1
ATOM 1679 C CA . LEU B 1 84 ? 2.223 -3.768 -1.278 1 98.75 84 LEU B CA 1
ATOM 1680 C C . LEU B 1 84 ? 3.525 -4.555 -1.172 1 98.75 84 LEU B C 1
ATOM 1682 O O . LEU B 1 84 ? 4.176 -4.551 -0.123 1 98.75 84 LEU B O 1
ATOM 1686 N N . LEU B 1 85 ? 3.875 -5.227 -2.266 1 98.81 85 LEU B N 1
ATOM 1687 C CA . LEU B 1 85 ? 5.086 -6.039 -2.326 1 98.81 85 LEU B CA 1
ATOM 1688 C C . LEU B 1 85 ? 6.105 -5.422 -3.277 1 98.81 85 LEU B C 1
ATOM 1690 O O . LEU B 1 85 ? 5.734 -4.754 -4.242 1 98.81 85 LEU B O 1
ATOM 1694 N N . GLY B 1 86 ? 7.352 -5.637 -3.016 1 98.69 86 GLY B N 1
ATOM 1695 C CA . GLY B 1 86 ? 8.461 -5.203 -3.846 1 98.69 86 GLY B CA 1
ATOM 1696 C C . GLY B 1 86 ? 9.586 -6.219 -3.91 1 98.69 86 GLY B C 1
ATOM 1697 O O . GLY B 1 86 ? 9.469 -7.32 -3.367 1 98.69 86 GLY B O 1
ATOM 1698 N N . ARG B 1 87 ? 10.594 -5.855 -4.723 1 98.31 87 ARG B N 1
ATOM 1699 C CA . ARG B 1 87 ? 11.797 -6.66 -4.859 1 98.31 87 ARG B CA 1
ATOM 1700 C C . ARG B 1 87 ? 11.477 -8.047 -5.402 1 98.31 87 ARG B C 1
ATOM 1702 O O . ARG B 1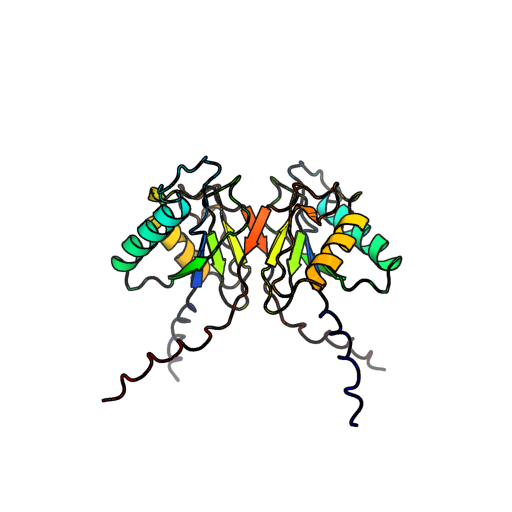 87 ? 12.078 -9.039 -4.984 1 98.31 87 ARG B O 1
ATOM 1709 N N . LEU B 1 88 ? 10.484 -8.133 -6.215 1 98.69 88 LEU B N 1
ATOM 1710 C CA . LEU B 1 88 ? 10.031 -9.414 -6.758 1 98.69 88 LEU B CA 1
ATOM 1711 C C . LEU B 1 88 ? 10.797 -9.758 -8.031 1 98.69 88 LEU B C 1
ATOM 1713 O O . LEU B 1 88 ? 11.109 -8.875 -8.828 1 98.69 88 LEU B O 1
ATOM 1717 N N . LEU B 1 89 ? 10.961 -10.984 -8.211 1 98.06 89 LEU B N 1
ATOM 1718 C CA . LEU B 1 89 ? 11.602 -11.516 -9.406 1 98.06 89 LEU B CA 1
ATOM 1719 C C . LEU B 1 89 ? 10.68 -12.508 -10.117 1 98.06 89 LEU B C 1
ATOM 1721 O O . LEU B 1 89 ? 9.891 -13.203 -9.469 1 98.06 89 LEU B O 1
ATOM 1725 N N . PRO B 1 90 ? 10.805 -12.539 -11.477 1 98.12 90 PRO B N 1
ATOM 1726 C CA . PRO B 1 90 ? 9.984 -13.492 -12.227 1 98.12 90 PRO B CA 1
ATOM 1727 C C . PRO B 1 90 ? 10.133 -14.922 -11.734 1 98.12 90 PRO B C 1
ATOM 1729 O O . PRO B 1 90 ? 9.164 -15.695 -11.75 1 98.12 90 PRO B O 1
ATOM 1732 N N . GLU B 1 91 ? 11.312 -15.336 -11.242 1 98 91 GLU B N 1
ATOM 1733 C CA . GLU B 1 91 ? 11.578 -16.703 -10.773 1 98 91 GLU B CA 1
ATOM 1734 C C . GLU B 1 91 ? 10.766 -17.016 -9.523 1 98 91 GLU B C 1
ATOM 1736 O O . GLU B 1 91 ? 10.641 -18.188 -9.141 1 98 91 GLU B O 1
ATOM 1741 N N . GLN B 1 92 ? 10.203 -15.984 -8.945 1 98.44 92 GLN B N 1
ATOM 1742 C CA . GLN B 1 92 ? 9.477 -16.172 -7.695 1 98.44 92 GLN B CA 1
ATOM 1743 C C . GLN B 1 92 ? 7.98 -16.328 -7.945 1 98.44 92 GLN B C 1
ATOM 1745 O O . GLN B 1 92 ? 7.188 -16.344 -7 1 98.44 92 GLN B O 1
ATOM 1750 N N . ALA B 1 93 ? 7.562 -16.438 -9.148 1 98.56 93 ALA B N 1
ATOM 1751 C CA . ALA B 1 93 ? 6.152 -16.469 -9.531 1 98.56 93 ALA B CA 1
ATOM 1752 C C . ALA B 1 93 ? 5.387 -17.531 -8.766 1 98.56 93 ALA B C 1
ATOM 1754 O O . ALA B 1 93 ? 4.297 -17.281 -8.25 1 98.56 93 ALA B O 1
ATOM 1755 N N . GLY B 1 94 ? 5.953 -18.766 -8.758 1 98.12 94 GLY B N 1
ATOM 1756 C CA . GLY B 1 94 ? 5.301 -19.844 -8.023 1 98.12 94 GLY B CA 1
ATOM 1757 C C . GLY B 1 94 ? 5.121 -19.531 -6.547 1 98.12 94 GLY B C 1
ATOM 1758 O O . GLY B 1 94 ? 4.047 -19.75 -5.984 1 98.12 94 GLY B O 1
ATOM 1759 N N . ASP B 1 95 ? 6.176 -19.016 -5.93 1 98.44 95 ASP B N 1
ATOM 1760 C CA . ASP B 1 95 ? 6.129 -18.656 -4.516 1 98.44 95 ASP B CA 1
ATOM 1761 C C . ASP B 1 95 ? 5.129 -17.531 -4.273 1 98.44 95 ASP B C 1
ATOM 1763 O O . ASP B 1 95 ? 4.488 -17.469 -3.223 1 98.44 95 ASP B O 1
ATOM 1767 N N . LEU B 1 96 ? 5.016 -16.641 -5.18 1 98.44 96 LEU B N 1
ATOM 1768 C CA . LEU B 1 96 ? 4.047 -15.562 -5.074 1 98.44 96 LEU B CA 1
ATOM 1769 C C . LEU B 1 96 ? 2.621 -16.109 -5.066 1 98.44 96 LEU B C 1
ATOM 1771 O O . LEU B 1 96 ? 1.77 -15.609 -4.324 1 98.44 96 LEU B O 1
ATOM 1775 N N . LEU B 1 97 ? 2.35 -17.125 -5.859 1 98.19 97 LEU B N 1
ATOM 1776 C CA . LEU B 1 97 ? 1.038 -17.766 -5.859 1 98.19 97 LEU B CA 1
ATOM 1777 C C . LEU B 1 97 ? 0.775 -18.469 -4.531 1 98.19 97 LEU B C 1
ATOM 1779 O O . LEU B 1 97 ? -0.344 -18.422 -4.012 1 98.19 97 LEU B O 1
ATOM 1783 N N . ASP B 1 98 ? 1.816 -19.094 -4.008 1 97.56 98 ASP B N 1
ATOM 1784 C CA . ASP B 1 98 ? 1.682 -19.703 -2.689 1 97.56 98 ASP B CA 1
ATOM 1785 C C . ASP B 1 98 ? 1.356 -18.656 -1.627 1 97.56 98 ASP B C 1
ATOM 1787 O O . ASP B 1 98 ? 0.498 -18.891 -0.771 1 97.56 98 ASP B O 1
ATOM 1791 N N . TYR B 1 99 ? 2.002 -17.609 -1.693 1 98 99 TYR B N 1
ATOM 1792 C CA . TYR B 1 99 ? 1.739 -16.516 -0.768 1 98 99 TYR B CA 1
ATOM 1793 C C . TYR B 1 99 ? 0.314 -15.992 -0.922 1 98 99 TYR B C 1
ATOM 1795 O O . TYR B 1 99 ? -0.366 -15.727 0.071 1 98 99 TYR B O 1
ATOM 1803 N N . GLY B 1 100 ? -0.105 -15.828 -2.146 1 97.44 100 GLY B N 1
ATOM 1804 C CA . GLY B 1 100 ? -1.484 -15.445 -2.406 1 97.44 100 GLY B CA 1
ATOM 1805 C C . GLY B 1 100 ? -2.492 -16.391 -1.771 1 97.44 100 GLY B C 1
ATOM 1806 O O . GLY B 1 100 ? -3.523 -15.945 -1.261 1 97.44 100 GLY B O 1
ATOM 1807 N N . ALA 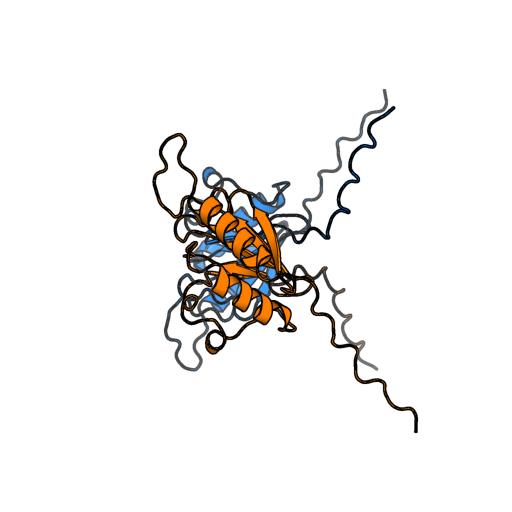B 1 101 ? -2.209 -17.672 -1.827 1 96.5 101 ALA B N 1
ATOM 1808 C CA . ALA B 1 101 ? -3.096 -18.656 -1.219 1 96.5 101 ALA B CA 1
ATOM 1809 C C . ALA B 1 101 ? -3.158 -18.484 0.296 1 96.5 101 ALA B C 1
ATOM 1811 O O . ALA B 1 101 ? -4.227 -18.609 0.898 1 96.5 101 ALA B O 1
ATOM 1812 N N . LEU B 1 102 ? -1.996 -18.25 0.92 1 96.56 102 LEU B N 1
ATOM 1813 C CA . LEU B 1 102 ? -1.956 -17.984 2.354 1 96.56 102 LEU B CA 1
ATOM 1814 C C . LEU B 1 102 ? -2.764 -16.734 2.693 1 96.56 102 LEU B C 1
ATOM 1816 O O . LEU B 1 102 ? -3.504 -16.719 3.68 1 96.56 102 LEU B O 1
ATOM 1820 N N . PHE B 1 103 ? -2.621 -15.719 1.893 1 96.88 103 PHE B N 1
ATOM 1821 C CA . PHE B 1 103 ? -3.381 -14.484 2.031 1 96.88 103 PHE B CA 1
ATOM 1822 C C . PHE B 1 103 ? -4.879 -14.758 1.962 1 96.88 103 PHE B C 1
ATOM 1824 O O . PHE B 1 103 ? -5.645 -14.266 2.793 1 96.88 103 PHE B O 1
ATOM 1831 N N . ALA B 1 104 ? -5.262 -15.516 1 1 95.12 104 ALA B N 1
ATOM 1832 C CA . ALA B 1 104 ? -6.664 -15.875 0.817 1 95.12 104 ALA B CA 1
ATOM 1833 C C . ALA B 1 104 ? -7.223 -16.562 2.057 1 95.12 104 ALA B C 1
ATOM 1835 O O . ALA B 1 104 ? -8.367 -16.328 2.447 1 95.12 104 ALA B O 1
ATOM 1836 N N . ALA B 1 105 ? -6.43 -17.328 2.664 1 94.38 105 ALA B N 1
ATOM 1837 C CA . ALA B 1 105 ? -6.859 -18.141 3.803 1 94.38 105 ALA B CA 1
ATOM 1838 C C . ALA B 1 105 ? -6.926 -17.297 5.074 1 94.38 105 ALA B C 1
ATOM 1840 O O . ALA B 1 105 ? -7.551 -17.703 6.059 1 94.38 105 ALA B O 1
ATOM 1841 N N . SER B 1 106 ? -6.242 -16.203 5.078 1 93.88 106 SER B N 1
ATOM 1842 C CA . SER B 1 106 ? -6.23 -15.32 6.242 1 93.88 106 SER B CA 1
ATOM 1843 C C . SER B 1 106 ? -7.527 -14.523 6.336 1 93.88 106 SER B C 1
ATOM 1845 O O . SER B 1 106 ? -8.008 -13.984 5.34 1 93.88 106 SER B O 1
ATOM 1847 N N . ARG B 1 107 ? -8.078 -14.414 7.473 1 90.88 107 ARG B N 1
ATOM 1848 C CA . ARG B 1 107 ? -9.312 -13.672 7.684 1 90.88 107 ARG B CA 1
ATOM 1849 C C . ARG B 1 107 ? -9.102 -12.18 7.469 1 90.88 107 ARG B C 1
ATOM 1851 O O . ARG B 1 107 ? -9.938 -11.508 6.867 1 90.88 107 ARG B O 1
ATOM 1858 N N . THR B 1 108 ? -7.98 -11.578 7.867 1 91.06 108 THR B N 1
ATOM 1859 C CA . THR B 1 108 ? -7.723 -10.148 7.816 1 91.06 108 THR B CA 1
ATOM 1860 C C . THR B 1 108 ? -6.777 -9.812 6.664 1 91.06 108 THR B C 1
ATOM 1862 O O . THR B 1 108 ? -6.543 -8.633 6.367 1 91.06 108 THR B O 1
ATOM 1865 N N . GLY B 1 109 ? -6.203 -10.844 6.07 1 92.88 109 GLY B N 1
ATOM 1866 C CA . GLY B 1 109 ? -5.195 -10.633 5.047 1 92.88 109 GLY B CA 1
ATOM 1867 C C . GLY B 1 109 ? -3.783 -10.578 5.602 1 92.88 109 GLY B C 1
ATOM 1868 O O . GLY B 1 109 ? -2.812 -10.547 4.84 1 92.88 109 GLY B O 1
ATOM 1869 N N . VAL B 1 110 ? -3.67 -10.531 6.906 1 93.31 110 VAL B N 1
ATOM 1870 C CA . VAL B 1 110 ? -2.342 -10.469 7.512 1 93.31 110 VAL B CA 1
ATOM 1871 C C . VAL B 1 110 ? -1.729 -11.867 7.547 1 93.31 110 VAL B C 1
ATOM 1873 O O . VAL B 1 110 ? -2.34 -12.805 8.062 1 93.31 110 VAL B O 1
ATOM 1876 N N . VAL B 1 111 ? -0.59 -12.023 6.934 1 93.56 111 VAL B N 1
ATOM 1877 C CA . VAL B 1 111 ? 0.174 -13.273 6.914 1 93.56 111 VAL B CA 1
ATOM 1878 C C . VAL B 1 111 ? 1.468 -13.094 7.707 1 93.56 111 VAL B C 1
ATOM 1880 O O . VAL B 1 111 ? 2.256 -12.188 7.426 1 93.56 111 VAL B O 1
ATOM 1883 N N . MET B 1 112 ? 1.704 -13.938 8.617 1 93.38 112 MET B N 1
ATOM 1884 C CA . MET B 1 112 ? 2.902 -13.867 9.453 1 93.38 112 MET B CA 1
ATOM 1885 C C . MET B 1 112 ? 4.156 -14.102 8.617 1 93.38 112 MET B C 1
ATOM 1887 O O . MET B 1 112 ? 4.172 -14.977 7.746 1 93.38 112 MET B O 1
ATOM 1891 N N . PRO B 1 113 ? 5.188 -13.367 8.828 1 92.94 113 PRO B N 1
ATOM 1892 C CA . PRO B 1 113 ? 6.434 -13.516 8.07 1 92.94 113 PRO B CA 1
ATOM 1893 C C . PRO B 1 113 ? 6.949 -14.953 8.062 1 92.94 113 PRO B C 1
ATOM 1895 O O . PRO B 1 113 ? 7.477 -15.414 7.051 1 92.94 113 PRO B O 1
ATOM 1898 N N . SER B 1 114 ? 6.711 -15.672 9.094 1 93.62 114 SER B N 1
ATOM 1899 C CA . SER B 1 114 ? 7.242 -17.016 9.234 1 93.62 114 SER B CA 1
ATOM 1900 C C . SER B 1 114 ? 6.527 -18 8.305 1 93.62 114 SER B C 1
ATOM 1902 O O . SER B 1 114 ? 7.043 -19.078 8.016 1 93.62 114 SER B O 1
ATOM 1904 N N . LYS B 1 115 ? 5.379 -17.688 7.824 1 93.81 115 LYS B N 1
ATOM 1905 C CA . LYS B 1 115 ? 4.59 -18.578 6.973 1 93.81 115 LYS B CA 1
ATOM 1906 C C . LYS B 1 115 ? 4.887 -18.328 5.496 1 93.81 115 LYS B C 1
ATOM 1908 O O . LYS B 1 115 ? 4.547 -19.141 4.641 1 93.81 115 LYS B O 1
ATOM 1913 N N . ARG B 1 116 ? 5.543 -17.234 5.137 1 93.94 116 ARG B N 1
ATOM 1914 C CA . ARG B 1 116 ? 5.84 -16.906 3.748 1 93.94 116 ARG B CA 1
ATOM 1915 C C . ARG B 1 116 ? 6.957 -17.781 3.199 1 93.94 116 ARG B C 1
ATOM 1917 O O . ARG B 1 116 ? 7.895 -18.125 3.922 1 93.94 116 ARG B O 1
ATOM 1924 N N . PRO B 1 117 ? 6.832 -18.125 1.932 1 96.38 117 PRO B N 1
ATOM 1925 C CA . PRO B 1 117 ? 7.961 -18.828 1.327 1 96.38 117 PRO B CA 1
ATOM 1926 C C . PRO B 1 117 ? 9.297 -18.125 1.558 1 96.38 117 PRO B C 1
ATOM 1928 O O . PRO B 1 117 ? 9.352 -16.891 1.566 1 96.38 117 PRO B O 1
ATOM 1931 N N . ALA B 1 118 ? 10.367 -18.875 1.663 1 95.88 118 ALA B N 1
ATOM 1932 C CA . ALA B 1 118 ? 11.695 -18.359 2.002 1 95.88 118 ALA B CA 1
ATOM 1933 C C . ALA B 1 118 ? 12.148 -17.312 0.986 1 95.88 118 ALA B C 1
ATOM 1935 O O . ALA B 1 118 ? 12.766 -16.312 1.352 1 95.88 118 ALA B O 1
ATOM 1936 N N . SER B 1 119 ? 11.789 -17.5 -0.235 1 97.75 119 SER B N 1
ATOM 1937 C CA . SER B 1 119 ? 12.25 -16.609 -1.292 1 97.75 119 SER B CA 1
ATOM 1938 C C . SER B 1 119 ? 11.562 -15.25 -1.201 1 97.75 119 SER B C 1
ATOM 1940 O O . SER B 1 119 ? 12 -14.281 -1.837 1 97.75 119 SER B O 1
ATOM 1942 N N . LEU B 1 120 ? 10.492 -15.156 -0.367 1 97.94 120 LEU B N 1
ATOM 1943 C CA . LEU B 1 120 ? 9.703 -13.938 -0.279 1 97.94 120 LEU B CA 1
ATOM 1944 C C . LEU B 1 120 ? 9.852 -13.289 1.094 1 97.94 120 LEU B C 1
ATOM 1946 O O . LEU B 1 120 ? 8.992 -12.508 1.516 1 97.94 120 LEU B O 1
ATOM 1950 N N . LYS B 1 121 ? 10.867 -13.516 1.751 1 96.06 121 LYS B N 1
ATOM 1951 C CA . LYS B 1 121 ? 11.062 -13.078 3.129 1 96.06 121 LYS B CA 1
ATOM 1952 C C . LYS B 1 121 ? 11.125 -11.555 3.213 1 96.06 121 LYS B C 1
ATOM 1954 O O . LYS B 1 121 ? 10.711 -10.961 4.211 1 96.06 121 LYS B O 1
ATOM 1959 N N . SER B 1 122 ? 11.57 -10.891 2.145 1 95.94 122 SER B N 1
ATOM 1960 C CA . SER B 1 122 ? 11.844 -9.461 2.258 1 95.94 122 SER B CA 1
ATOM 1961 C C . SER B 1 122 ? 11 -8.656 1.273 1 95.94 122 SER B C 1
ATOM 1963 O O . SER B 1 122 ? 11.336 -7.52 0.94 1 95.94 122 SER B O 1
ATOM 1965 N N . VAL B 1 123 ? 9.898 -9.203 0.853 1 97.94 123 VAL B N 1
ATOM 1966 C CA . VAL B 1 123 ? 9.25 -8.602 -0.31 1 97.94 123 VAL B CA 1
ATOM 1967 C C . VAL B 1 123 ? 8.18 -7.609 0.146 1 97.94 123 VAL B C 1
ATOM 1969 O O . VAL B 1 123 ? 7.684 -6.812 -0.652 1 97.94 123 VAL B O 1
ATOM 1972 N N . VAL B 1 124 ? 7.773 -7.699 1.456 1 98.44 124 VAL B N 1
ATOM 1973 C CA . VAL B 1 124 ? 6.699 -6.828 1.916 1 98.44 124 VAL B CA 1
ATOM 1974 C C . VAL B 1 124 ? 7.23 -5.41 2.117 1 98.44 124 VAL B C 1
ATOM 1976 O O . VAL B 1 124 ? 8.117 -5.184 2.943 1 98.44 124 VAL B O 1
ATOM 1979 N N . LEU B 1 125 ? 6.695 -4.477 1.332 1 98.5 125 LEU B N 1
ATOM 1980 C CA . LEU B 1 125 ? 7 -3.066 1.545 1 98.5 125 LEU B CA 1
ATOM 1981 C C . LEU B 1 125 ? 6.098 -2.475 2.623 1 98.5 125 LEU B C 1
ATOM 1983 O O . LEU B 1 125 ? 6.496 -1.542 3.326 1 98.5 125 LEU B O 1
ATOM 1987 N N . GLY B 1 126 ? 4.895 -3.055 2.719 1 98.5 126 GLY B N 1
ATOM 1988 C CA . GLY B 1 126 ? 3.93 -2.664 3.732 1 98.5 126 GLY B CA 1
ATOM 1989 C C . GLY B 1 126 ? 2.514 -3.098 3.406 1 98.5 126 GLY B C 1
ATOM 1990 O O . GLY B 1 126 ? 2.279 -3.756 2.389 1 98.5 126 GLY B O 1
ATOM 1991 N N . ARG B 1 127 ? 1.615 -2.74 4.293 1 97.62 127 ARG B N 1
ATOM 1992 C CA . ARG B 1 127 ? 0.194 -3.016 4.109 1 97.62 127 ARG B CA 1
ATOM 1993 C C . ARG B 1 127 ? -0.654 -1.814 4.52 1 97.62 127 ARG B C 1
ATOM 1995 O O . ARG B 1 127 ? -0.242 -1.016 5.359 1 97.62 127 ARG B O 1
ATOM 2002 N N . VAL B 1 128 ? -1.772 -1.713 3.865 1 96.56 128 VAL B N 1
ATOM 2003 C CA . VAL B 1 128 ? -2.674 -0.599 4.141 1 96.56 128 VAL B CA 1
ATOM 2004 C C . VAL B 1 128 ? -4.031 -1.132 4.586 1 96.56 128 VAL B C 1
ATOM 2006 O O . VAL B 1 128 ? -4.469 -2.195 4.141 1 96.56 128 VAL B O 1
ATOM 2009 N N . PRO B 1 129 ? -4.723 -0.452 5.512 1 94 129 PRO B N 1
ATOM 2010 C CA . PRO B 1 129 ? -6.023 -0.909 6.004 1 94 129 PRO B CA 1
ATOM 2011 C C . PRO B 1 129 ? -7.086 -0.959 4.906 1 94 129 PRO B C 1
ATOM 2013 O O . PRO B 1 129 ? -6.961 -0.269 3.893 1 94 129 PRO B O 1
ATOM 2016 N N . PRO B 1 130 ? -8.102 -1.856 5.168 1 88.69 130 PRO B N 1
ATOM 2017 C CA . PRO B 1 130 ? -9.219 -1.865 4.219 1 88.69 130 PRO B CA 1
ATOM 2018 C C . PRO B 1 130 ? -10.016 -0.561 4.23 1 88.69 130 PRO B C 1
ATOM 2020 O O . PRO B 1 130 ? -10.055 0.13 5.25 1 88.69 130 PRO B O 1
ATOM 2023 N N . PHE B 1 131 ? -10.398 -0.13 3.033 1 72.25 131 PHE B N 1
ATOM 2024 C CA . PHE B 1 131 ? -11.242 1.06 2.994 1 72.25 131 PHE B CA 1
ATOM 2025 C C . PHE B 1 131 ? -12.602 0.781 3.631 1 72.25 131 PHE B C 1
ATOM 2027 O O . PHE B 1 131 ? -13.336 -0.094 3.172 1 72.25 131 PHE B O 1
ATOM 2034 N N . ALA B 1 132 ? -12.57 0.431 4.918 1 56.5 132 ALA B N 1
ATOM 2035 C CA . ALA B 1 132 ? -13.914 0.26 5.469 1 56.5 132 ALA B CA 1
ATOM 2036 C C . ALA B 1 132 ? -14.758 1.507 5.242 1 56.5 132 ALA B C 1
ATOM 2038 O O . ALA B 1 132 ? -14.273 2.631 5.371 1 56.5 132 ALA B O 1
ATOM 2039 N N . LEU B 1 133 ? -15.656 1.436 4.336 1 47.59 133 LEU B N 1
ATOM 2040 C CA . LEU B 1 133 ? -16.672 2.473 4.473 1 47.59 133 LEU B CA 1
ATOM 2041 C C . LEU B 1 133 ? -16.906 2.811 5.938 1 47.59 133 LEU B C 1
ATOM 2043 O O . LEU B 1 133 ? -16.75 1.956 6.812 1 47.59 133 LEU B O 1
ATOM 2047 N N . ALA B 1 134 ? -16.797 3.973 6.293 1 42.03 134 ALA B N 1
ATOM 2048 C CA . ALA B 1 134 ? -17.125 4.492 7.617 1 42.03 134 ALA B CA 1
ATOM 2049 C C . ALA B 1 134 ? -18.094 3.574 8.344 1 42.03 134 ALA B C 1
ATOM 2051 O O . ALA B 1 134 ? -19.188 3.307 7.852 1 42.03 134 ALA B O 1
ATOM 2052 N N . GLU B 1 135 ? -17.75 2.414 8.859 1 38.75 135 GLU B N 1
ATOM 2053 C CA . GLU B 1 135 ? -18.812 1.98 9.758 1 38.75 135 GLU B CA 1
ATOM 2054 C C . GLU B 1 135 ? -19.406 3.16 10.531 1 38.75 135 GLU B C 1
ATOM 2056 O O . GLU B 1 135 ? -18.672 4.066 10.938 1 38.75 135 GLU B O 1
ATOM 2061 N N . PRO B 1 136 ? -20.75 3.48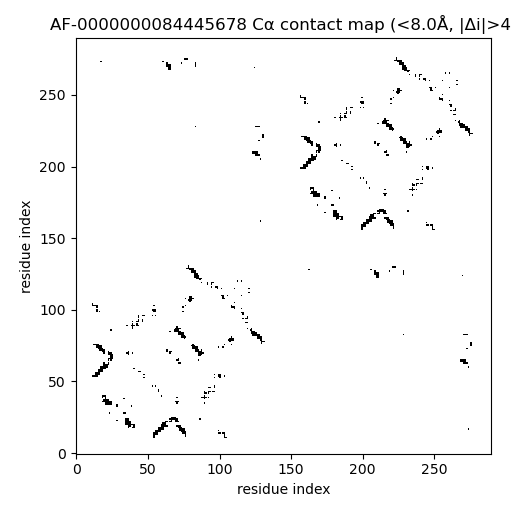6 10.477 1 37.19 136 PRO B N 1
ATOM 2062 C CA . PRO B 1 136 ? -21.328 4.527 11.328 1 37.19 136 PRO B CA 1
ATOM 2063 C C . PRO B 1 136 ? -20.688 4.586 12.711 1 37.19 136 PRO B C 1
ATOM 2065 O O . PRO B 1 136 ? -20.219 3.568 13.219 1 37.19 136 PRO B O 1
ATOM 2068 N N . THR B 1 137 ? -19.969 5.668 13.047 1 35.53 137 THR B N 1
ATOM 2069 C CA . THR B 1 137 ? -19.594 5.926 14.438 1 35.53 137 THR B CA 1
ATOM 2070 C C . THR B 1 137 ? -20.547 5.211 15.391 1 35.53 137 THR B C 1
ATOM 2072 O O . THR B 1 137 ? -21.766 5.465 15.375 1 35.53 137 THR B O 1
ATOM 2075 N N . GLN B 1 138 ? -20.328 4.02 15.75 1 35.81 138 GLN B N 1
ATOM 2076 C CA . GLN B 1 138 ? -21.141 3.475 16.844 1 35.81 138 GLN B CA 1
ATOM 2077 C C . GLN B 1 138 ? -21.484 4.555 17.859 1 35.81 138 GLN B C 1
ATOM 2079 O O . GLN B 1 138 ? -20.609 5.254 18.359 1 35.81 138 GLN B O 1
ATOM 2084 N N . THR B 1 139 ? -22.797 5.043 17.922 1 36.75 139 THR B N 1
ATOM 2085 C CA . THR B 1 139 ? -23.516 5.832 18.922 1 36.75 139 THR B CA 1
ATOM 2086 C C . THR B 1 139 ? -23 5.527 20.328 1 36.75 139 THR B C 1
ATOM 2088 O O . THR B 1 139 ? -22.953 4.363 20.734 1 36.75 139 THR B O 1
ATOM 2091 N N . ALA B 1 140 ? -22.406 6.508 21 1 41.62 140 ALA B N 1
ATOM 2092 C CA . ALA B 1 140 ? -22.125 6.488 22.438 1 41.62 140 ALA B CA 1
ATOM 2093 C C . ALA B 1 140 ? -23.219 5.777 23.203 1 41.62 140 ALA B C 1
ATOM 2095 O O . ALA B 1 140 ? -24.406 5.941 22.906 1 41.62 140 ALA B O 1
ATOM 2096 N N . PRO B 1 141 ? -22.984 4.625 23.906 1 36.31 141 PRO B N 1
ATOM 2097 C CA . PRO B 1 141 ? -24.016 4.055 24.781 1 36.31 141 PRO B CA 1
ATOM 2098 C C . PRO B 1 141 ? -24.719 5.105 25.641 1 36.31 141 PRO B C 1
ATOM 2100 O O . PRO B 1 141 ? -24.062 6.035 26.125 1 36.31 141 PRO B O 1
ATOM 2103 N N . GLU B 1 142 ? -25.984 5.43 25.391 1 34.81 142 GLU B N 1
ATOM 2104 C CA . GLU B 1 142 ? -26.859 6.211 26.281 1 34.81 142 GLU B CA 1
ATOM 2105 C C . GLU B 1 142 ? -26.734 5.746 27.719 1 34.81 142 GLU B C 1
ATOM 2107 O O . GLU B 1 142 ? -26.875 4.555 28.016 1 34.81 142 GLU B O 1
ATOM 2112 N N . THR B 1 143 ? -25.953 6.469 28.547 1 33.91 143 THR B N 1
ATOM 2113 C CA . THR B 1 143 ? -26 6.293 29.984 1 33.91 143 THR B CA 1
ATOM 2114 C C . THR B 1 143 ? -27.438 6.113 30.469 1 33.91 143 THR B C 1
ATOM 2116 O O . THR B 1 143 ? -28.281 7 30.297 1 33.91 143 THR B O 1
ATOM 2119 N N . ALA B 1 144 ? -27.875 4.918 30.734 1 31.19 144 ALA B N 1
ATOM 2120 C CA . ALA B 1 144 ? -29.094 4.668 31.5 1 31.19 144 ALA B CA 1
ATOM 2121 C C . ALA B 1 144 ? -29.141 5.523 32.75 1 31.19 144 ALA B C 1
ATOM 2123 O O . ALA B 1 144 ? -28.203 5.488 33.562 1 31.19 144 ALA B O 1
ATOM 2124 N N . ALA B 1 145 ? -30.047 6.492 32.875 1 25.2 145 ALA B N 1
ATOM 2125 C CA . ALA B 1 145 ? -30.484 7.047 34.156 1 25.2 145 ALA B CA 1
ATOM 2126 C C . ALA B 1 145 ? -31.125 5.973 35.031 1 25.2 145 ALA B C 1
ATOM 2128 O O . ALA B 1 145 ? -31.922 5.172 34.562 1 25.2 145 ALA B O 1
#

Foldseek 3Di:
DPPPPPDPPPPLQAKEKEFAQQAQLPDDDDPPDGHQSVLLLVLLVVLCVVPVPQSYDYDYDHPPPCSPFARWMWIDDAQAWIWIWGNDGSVCSNQVSVLNNQLSVDPRSDDDLVPRPPVRNPTTPDIDGHPPDPPPPPPDPPDDD/DPPPPPDPPPPLQAKEKEWAQQAQLPDDDDPPDGHQSVLLLVLLVVLCVVPVPQSYDYDYDHPPPCSPFARWMWIDDAQAWIFIWGNDGSVCSNQVSVLNNQLSVDPRSDDDLVPRDPVRNPTTPDIDGHPPDPPPPPPDPPPDD

Secondary structure (DSSP, 8-state):
-------------PEEEEEETT--TTPPPPTTPPPHHHHHHHHHHHHHHT-TT--EEEEEES--S-GGG-S-EEEE-TTSPEEEE-S--GGGHHHHHHHHHHHHH-SSS---GGGS-GGGTT-EEEEE-----------------/-------------PEEEEEETT--TT--PPTTPPPHHHHHHHHHHHHHHT-TT--EEEEEES--S-GGG-S-EEEE-TTSPEEEE-S--GGGHHHHHHHHHHHHH-SSS---GGGS-GGGTT-EEEEE-----------------

Sequence (290 aa):
MRVSIPGVPRLAEPVLLHVCITCRAGLDLREGEVPEGQRLHDAVAEALAARPDSPVRLRPATCMASCEQGCAAALAAPGKWQYLLGRLLPEQAGDLLDYGALFAASRTGVVMPSKRPASLKSVVLGRVPPFALAEPTQTAPETAAMRVSIPGVPRLAEPVLLHVCITCRAGLDLREGEVPEGQRLHDAVAEALAARPDSPVRLRPATCMASCEQGCAAALAAPGKWQYLLGRLLPEQAGDLLDYGALFAASRTGVVMPSKRPASLKSVVLGRVPPFALAEPTQTAPETAA

Solvent-accessible surface area (backbone atoms only — not comparable to full-atom values): 16257 Å² total; per-residue (Å²): 132,82,75,72,71,73,74,69,72,73,71,59,61,62,24,40,35,35,26,16,37,62,18,42,40,69,51,87,75,56,92,92,57,79,35,55,10,37,51,28,44,51,36,33,52,54,47,42,70,78,36,81,82,55,51,62,43,80,40,82,34,82,59,35,66,26,31,88,44,21,21,33,35,29,44,39,42,92,82,14,37,27,36,39,34,21,60,50,52,43,90,41,24,60,53,51,53,53,42,42,45,53,31,38,70,29,86,50,33,72,66,61,74,87,75,44,49,79,94,51,70,78,21,66,59,24,44,40,79,43,83,63,68,78,68,73,78,79,73,75,81,76,78,82,127,130,82,76,73,71,74,72,70,73,73,69,58,60,64,22,40,36,36,26,16,36,61,18,41,41,68,51,88,76,55,90,90,58,78,33,55,9,36,51,27,44,51,37,34,51,53,45,44,70,77,36,81,82,54,50,62,41,81,39,82,35,83,60,34,67,28,31,89,44,21,20,33,34,31,44,39,40,92,82,14,37,29,37,39,34,21,61,49,52,43,90,42,24,60,53,52,53,52,41,43,46,53,31,38,70,29,86,51,33,74,68,61,72,88,76,43,48,79,93,52,70,78,20,64,59,25,45,42,77,42,83,64,67,76,67,75,76,78,73,76,80,77,78,81,127

Radius of gyration: 21.33 Å; Cα contacts (8 Å, |Δi|>4): 564; chains: 2; bounding box: 48×67×73 Å

Organism: NCBI:txid207340

pLDDT: mean 85.66, std 21.66, range [24.97, 98.88]

InterPro domains:
  IPR012863 Protein of unknown function DUF1636 [PF07845] (17-130)

Nearest PDB structures (foldseek):
  5abr-assembly1_B  TM=6.181E-01  e=3.468E-03  Azotobacter vinelandii
  8kc1-assembly1_A-2  TM=6.338E-01  e=1.574E+00  synthetic construct
  3bpb-assembly2_B  TM=3.616E-01  e=9.649E-01  unclassified
  1oi8-assembly1_A  TM=4.675E-01  e=3.085E+00  Escherichia coli
  1hpu-assembly2_B  TM=3.324E-01  e=2.568E+00  Escherichia coli